Protein AF-A0A2S9YS76-F1 (afdb_monomer_lite)

Secondary structure (DSSP, 8-state):
-PPPPHHHHHHHHHHHHHHT-TTTTHHHHHHHTT---HHHHHHHHHHHHHHHTTT-HHHHHHHHT---HHHHHHHHHHHHSS-HHHHSSS--EEE--SSSSTHHHHHHHHHHHHHTT----EEE-TT--SSS-HHHH--TT----TT--EEE-TT---TTHHHHHHH-TTGGG-SEEE-TT-B--TTTSHHHHT---TT--EEE-TT-BT--HHHHHHHHHSGGGTT-SEEE--SS----TTSGGGS-HHHHHHHHHTT---

Radius of gyration: 20.48 Å; chains: 1; bounding box: 35×59×58 Å

Foldseek 3Di:
DPDQDLVNLLVQLVVCLVVVPLCSNLVSLLVLLQDPDVVSLVSLLVSVVSCQVPVRPSSVVSVLSHPDPVSLVVVVVVLVPDDLVVLAPDRQEDARDDAEDCQVVVLVSLLSSQVSNHLHAEYHDENHAADDDLCSFDPPVDRRNLNHAEYAHEQHYHDLRQLSVLRGPCQLRYQYYEHELYEDDLVSNVSNLAHQNPNHAYYEHENHEHCEPVSVVSNVPGNNCPNHNYYHYYDNHPHDVVRLVVDDPVVNVVCVVNPPDD

Organism: NCBI:txid215803

pLDDT: mean 70.86, std 13.6, range [44.06, 95.56]

InterPro domains:
  IPR032675 Leucine-rich repeat domain superfamily [G3DSA:3.80.10.10] (73-251)

Structure (mmCIF, N/CA/C/O backbone):
data_AF-A0A2S9YS76-F1
#
_entry.id   AF-A0A2S9YS76-F1
#
loop_
_atom_site.group_PDB
_atom_site.id
_atom_site.type_symbol
_atom_site.label_atom_id
_atom_site.label_alt_id
_atom_site.label_comp_id
_atom_site.label_asym_id
_atom_site.label_entity_id
_atom_site.label_seq_id
_atom_site.pdbx_PDB_ins_code
_atom_site.Cartn_x
_atom_site.Cartn_y
_atom_site.Cartn_z
_atom_site.occupancy
_atom_site.B_iso_or_equiv
_atom_site.auth_seq_id
_atom_site.auth_comp_id
_atom_site.auth_asym_id
_atom_site.auth_atom_id
_atom_site.pdbx_PDB_model_num
ATOM 1 N N . MET A 1 1 ? 13.000 -38.744 -13.941 1.00 48.84 1 MET A N 1
ATOM 2 C CA . MET A 1 1 ? 12.573 -37.413 -14.406 1.00 48.84 1 MET A CA 1
ATOM 3 C C . MET A 1 1 ? 13.789 -36.777 -15.030 1.00 48.84 1 MET A C 1
ATOM 5 O O . MET A 1 1 ? 14.794 -36.666 -14.339 1.00 48.84 1 MET A O 1
ATOM 9 N N . GLU A 1 2 ? 13.737 -36.490 -16.326 1.00 49.62 2 GLU A N 1
ATOM 10 C CA . GLU A 1 2 ? 14.778 -35.682 -16.965 1.00 49.62 2 GLU A CA 1
ATOM 11 C C . GLU A 1 2 ? 14.766 -34.273 -16.346 1.00 49.62 2 GLU A C 1
ATOM 13 O O . GLU A 1 2 ? 13.697 -33.808 -15.933 1.00 49.62 2 GLU A O 1
ATOM 18 N N . PRO A 1 3 ? 15.933 -33.628 -16.182 1.00 68.88 3 PRO A N 1
ATOM 19 C CA . PRO A 1 3 ? 15.994 -32.271 -15.661 1.00 68.88 3 PRO A CA 1
ATOM 20 C C . PRO A 1 3 ? 15.336 -31.312 -16.659 1.00 68.88 3 PRO A C 1
ATOM 22 O O . PRO A 1 3 ? 15.701 -31.304 -17.830 1.00 68.88 3 PRO A O 1
ATOM 25 N N . VAL A 1 4 ? 14.375 -30.515 -16.183 1.00 79.06 4 VAL A N 1
ATOM 26 C CA . VAL A 1 4 ? 13.746 -29.446 -16.974 1.00 79.06 4 VAL A CA 1
ATOM 27 C C . VAL A 1 4 ? 14.822 -28.435 -17.358 1.00 79.06 4 VAL A C 1
ATOM 29 O O . VAL A 1 4 ? 15.564 -27.966 -16.490 1.00 79.06 4 VAL A O 1
ATOM 32 N N . THR A 1 5 ? 14.942 -28.141 -18.650 1.00 84.88 5 THR A N 1
ATOM 33 C CA . THR A 1 5 ? 15.952 -27.215 -19.164 1.00 84.88 5 THR A CA 1
ATOM 34 C C . THR A 1 5 ? 15.414 -25.788 -19.251 1.00 84.88 5 THR A C 1
ATOM 36 O O . THR A 1 5 ? 14.204 -25.558 -19.272 1.00 84.88 5 THR A O 1
ATOM 39 N N . LEU A 1 6 ? 16.321 -24.809 -19.352 1.00 78.50 6 LEU A N 1
ATOM 40 C CA . LEU A 1 6 ? 15.944 -23.420 -19.623 1.00 78.50 6 LEU A CA 1
ATOM 41 C C . LEU A 1 6 ? 15.115 -23.308 -20.916 1.00 78.50 6 LEU A C 1
ATOM 43 O O . LEU A 1 6 ? 14.155 -22.547 -20.966 1.00 78.50 6 LEU A O 1
ATOM 47 N N . GLU A 1 7 ? 15.452 -24.079 -21.953 1.00 81.69 7 GLU A N 1
ATOM 48 C CA . GLU A 1 7 ? 14.717 -24.078 -23.223 1.00 81.69 7 GLU A CA 1
ATOM 49 C C . GLU A 1 7 ? 13.284 -24.608 -23.075 1.00 81.69 7 GLU A C 1
ATOM 51 O O . GLU A 1 7 ? 12.372 -24.066 -23.706 1.00 81.69 7 GLU A O 1
ATOM 56 N N . ASP A 1 8 ? 13.071 -25.601 -22.207 1.00 83.50 8 ASP A N 1
ATOM 57 C CA . ASP A 1 8 ? 11.737 -26.124 -21.896 1.00 83.50 8 ASP A CA 1
ATOM 58 C C . ASP A 1 8 ? 10.884 -25.063 -21.194 1.00 83.50 8 ASP A C 1
ATOM 60 O O . ASP A 1 8 ? 9.755 -24.798 -21.617 1.0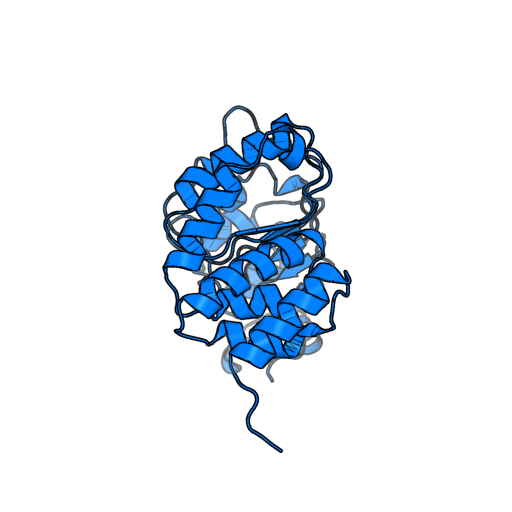0 83.50 8 ASP A O 1
ATOM 64 N N . ASP A 1 9 ? 11.447 -24.386 -20.188 1.00 81.19 9 ASP A N 1
ATOM 65 C CA . ASP A 1 9 ? 10.762 -23.311 -19.464 1.00 81.19 9 ASP A CA 1
ATOM 66 C C . ASP A 1 9 ? 10.418 -22.137 -20.396 1.00 81.19 9 ASP A C 1
ATOM 68 O O . ASP A 1 9 ? 9.286 -21.641 -20.406 1.00 81.19 9 ASP A O 1
ATOM 72 N N . LEU A 1 10 ? 11.357 -21.729 -21.256 1.00 80.50 10 LEU A N 1
ATOM 73 C CA . LEU A 1 10 ? 11.122 -20.700 -22.272 1.00 80.50 10 LEU A CA 1
ATOM 74 C C . LEU A 1 10 ? 10.012 -21.110 -23.258 1.00 80.50 10 LEU A C 1
ATOM 76 O O . LEU A 1 10 ? 9.200 -20.273 -23.668 1.00 80.50 10 LEU A O 1
ATOM 80 N N . ALA A 1 11 ? 9.956 -22.382 -23.659 1.00 84.06 11 ALA A N 1
ATOM 81 C CA . ALA A 1 11 ? 8.939 -22.890 -24.575 1.00 84.06 11 ALA A CA 1
ATOM 82 C C . ALA A 1 11 ? 7.546 -22.955 -23.929 1.00 84.06 11 ALA A C 1
ATOM 84 O O . ALA A 1 11 ? 6.553 -22.610 -24.584 1.00 84.06 11 ALA A O 1
ATOM 85 N N . GLU A 1 12 ? 7.455 -23.352 -22.658 1.00 82.94 12 GLU A N 1
ATOM 86 C CA . GLU A 1 12 ? 6.194 -23.384 -21.913 1.00 82.94 12 GLU A CA 1
ATOM 87 C C . GLU A 1 12 ? 5.600 -21.988 -21.741 1.00 82.94 12 GLU A C 1
ATOM 89 O O . GLU A 1 12 ? 4.418 -21.787 -22.043 1.00 82.94 12 GLU A O 1
ATOM 94 N N . VAL A 1 13 ? 6.419 -21.002 -21.364 1.00 75.56 13 VAL A N 1
ATOM 95 C CA . VAL A 1 13 ? 5.973 -19.609 -21.233 1.00 75.56 13 VAL A CA 1
ATOM 96 C C . VAL A 1 13 ? 5.492 -19.054 -22.571 1.00 75.56 13 VAL A C 1
ATOM 98 O O . VAL A 1 13 ? 4.373 -18.545 -22.659 1.00 75.56 13 VAL A O 1
ATOM 101 N N . ARG A 1 14 ? 6.258 -19.241 -23.656 1.00 80.38 14 ARG A N 1
ATOM 102 C CA . ARG A 1 14 ? 5.835 -18.825 -25.010 1.00 80.38 14 ARG A CA 1
ATOM 103 C C . ARG A 1 14 ? 4.496 -19.442 -25.411 1.00 80.38 14 ARG A C 1
ATOM 105 O O . ARG A 1 14 ? 3.658 -18.783 -26.030 1.00 80.38 14 ARG A O 1
ATOM 112 N N . LYS A 1 15 ? 4.286 -20.717 -25.082 1.00 82.50 15 LYS A N 1
ATOM 113 C CA . LYS A 1 15 ? 3.046 -21.436 -25.383 1.00 82.50 15 LYS A CA 1
ATOM 114 C C . LYS A 1 15 ? 1.873 -20.917 -24.552 1.00 82.50 15 LYS A C 1
ATOM 116 O O . LYS A 1 15 ? 0.785 -20.792 -25.112 1.00 82.50 15 LYS A O 1
ATOM 121 N N . ALA A 1 16 ? 2.075 -20.619 -23.269 1.00 75.75 16 ALA A N 1
ATOM 122 C CA . ALA A 1 16 ? 1.045 -20.057 -22.398 1.00 75.75 16 ALA A CA 1
ATOM 123 C C . ALA A 1 16 ? 0.620 -18.655 -22.851 1.00 75.75 16 ALA A C 1
ATOM 125 O O . ALA A 1 16 ? -0.577 -18.426 -23.019 1.00 75.75 16 ALA A O 1
ATOM 126 N N . ILE A 1 17 ? 1.585 -17.786 -23.176 1.00 69.50 17 ILE A N 1
ATOM 127 C CA . ILE A 1 17 ? 1.329 -16.447 -23.730 1.00 69.50 17 ILE A CA 1
ATOM 128 C C . ILE A 1 17 ? 0.538 -16.556 -25.040 1.00 69.50 17 ILE A C 1
ATOM 130 O O . ILE A 1 17 ? -0.500 -15.923 -25.196 1.00 69.50 17 ILE A O 1
ATOM 134 N N . LYS A 1 18 ? 0.969 -17.419 -25.973 1.00 77.56 18 LYS A N 1
ATOM 135 C CA . LYS A 1 18 ? 0.307 -17.577 -27.281 1.00 77.56 18 LYS A CA 1
ATOM 136 C C . LYS A 1 18 ? -1.104 -18.161 -27.190 1.00 77.56 18 LYS A C 1
ATOM 138 O O . LYS A 1 18 ? -1.944 -17.863 -28.035 1.00 77.56 18 LYS A O 1
ATOM 143 N N . LYS A 1 19 ? -1.336 -19.072 -26.243 1.00 75.88 19 LYS A N 1
ATOM 144 C CA . LYS A 1 19 ? -2.635 -19.737 -26.067 1.00 75.88 19 LYS A CA 1
ATOM 145 C C . LYS A 1 19 ? -3.575 -18.991 -25.147 1.00 75.88 19 LYS A C 1
ATOM 147 O O . LYS A 1 19 ? -4.736 -19.372 -25.098 1.00 75.88 19 LYS A O 1
ATOM 152 N N . ASP A 1 20 ? -3.089 -17.956 -24.474 1.00 64.12 20 ASP A N 1
ATOM 153 C CA . ASP A 1 20 ? -3.881 -17.117 -23.593 1.00 64.12 20 ASP A CA 1
ATOM 154 C C . ASP A 1 20 ? -4.303 -17.791 -22.273 1.00 64.12 20 ASP A C 1
ATOM 156 O O . ASP A 1 20 ? -5.335 -17.474 -21.685 1.00 64.12 20 ASP A O 1
ATOM 160 N N . HIS A 1 21 ? -3.506 -18.753 -21.797 1.00 67.06 21 HIS A N 1
ATOM 161 C CA . HIS A 1 21 ? -3.811 -19.547 -20.602 1.00 67.06 21 HIS A CA 1
ATOM 162 C C . HIS A 1 21 ? -3.109 -18.982 -19.359 1.00 67.06 21 HIS A C 1
ATOM 164 O O . HIS A 1 21 ? -1.897 -19.118 -19.217 1.00 67.06 21 HIS A O 1
ATOM 170 N N . GLU A 1 22 ? -3.892 -18.436 -18.427 1.00 57.75 22 GLU A N 1
ATOM 171 C CA . GLU A 1 22 ? -3.452 -17.654 -17.255 1.00 57.75 22 GLU A CA 1
ATOM 172 C C . GLU A 1 22 ? -2.525 -18.402 -16.267 1.00 57.75 22 GLU A C 1
ATOM 174 O O . GLU A 1 22 ? -1.732 -17.774 -15.571 1.00 57.75 22 GLU A O 1
ATOM 179 N N . TYR A 1 23 ? -2.543 -19.743 -16.256 1.00 62.19 23 TYR A N 1
ATOM 180 C CA . TYR A 1 23 ? -1.796 -20.555 -15.275 1.00 62.19 23 TYR A CA 1
ATOM 181 C C . TYR A 1 23 ? -0.968 -21.697 -15.870 1.00 62.19 23 TYR A C 1
ATOM 183 O O . TYR A 1 23 ? -0.304 -22.425 -15.136 1.00 62.19 23 TYR A O 1
ATOM 191 N N . ALA A 1 24 ? -0.976 -21.876 -17.193 1.00 72.25 24 ALA A N 1
ATOM 192 C CA . ALA A 1 24 ? -0.348 -23.044 -17.816 1.00 72.25 24 ALA A CA 1
ATOM 193 C C . ALA A 1 24 ? 1.191 -23.053 -17.732 1.00 72.25 24 ALA A C 1
ATOM 195 O O . ALA A 1 24 ? 1.786 -24.086 -18.016 1.00 72.25 24 ALA A O 1
ATOM 196 N N . ALA A 1 25 ? 1.818 -21.932 -17.361 1.00 76.00 25 ALA A N 1
ATOM 197 C CA . ALA A 1 25 ? 3.272 -21.798 -17.247 1.00 76.00 25 ALA A CA 1
ATOM 198 C C . ALA A 1 25 ? 3.737 -21.264 -15.880 1.00 76.00 25 ALA A C 1
ATOM 200 O O . ALA A 1 25 ? 4.860 -20.782 -15.774 1.00 76.00 25 ALA A O 1
ATOM 201 N N . ALA A 1 26 ? 2.902 -21.331 -14.834 1.00 74.00 26 ALA A N 1
ATOM 202 C CA . ALA A 1 26 ? 3.231 -20.775 -13.515 1.00 74.00 26 ALA A CA 1
ATOM 203 C C . ALA A 1 26 ? 4.582 -21.286 -12.976 1.00 74.00 26 ALA A C 1
ATOM 205 O O . ALA A 1 26 ? 5.440 -20.487 -12.604 1.00 74.00 26 ALA A O 1
ATOM 206 N N . ASP A 1 27 ? 4.807 -22.601 -13.029 1.00 80.25 27 ASP A N 1
ATOM 207 C CA . ASP A 1 27 ? 6.040 -23.218 -12.534 1.00 80.25 27 ASP A CA 1
ATOM 208 C C . ASP A 1 27 ? 7.272 -22.830 -13.369 1.00 80.25 27 ASP A C 1
ATOM 210 O O . ASP A 1 27 ? 8.348 -22.595 -12.815 1.00 80.25 27 ASP A O 1
ATOM 214 N N . ALA A 1 28 ? 7.119 -22.732 -14.695 1.00 81.38 28 ALA A N 1
ATOM 215 C CA . ALA A 1 28 ? 8.182 -22.298 -15.602 1.00 81.38 28 ALA A CA 1
ATOM 216 C C . ALA A 1 28 ? 8.561 -20.832 -15.348 1.00 81.38 28 ALA A C 1
ATOM 218 O O . ALA A 1 28 ? 9.737 -20.491 -15.267 1.00 81.38 28 ALA A O 1
ATOM 219 N N . ILE A 1 29 ? 7.568 -19.969 -15.132 1.00 75.62 29 ILE A N 1
ATOM 220 C CA . ILE A 1 29 ? 7.768 -18.557 -14.805 1.00 75.62 29 ILE A CA 1
ATOM 221 C C . ILE A 1 29 ? 8.500 -18.402 -13.467 1.00 75.62 29 ILE A C 1
ATOM 223 O O . ILE A 1 29 ? 9.461 -17.640 -13.383 1.00 75.62 29 ILE A O 1
ATOM 227 N N . THR A 1 30 ? 8.105 -19.153 -12.433 1.00 78.00 30 THR A N 1
ATOM 228 C CA . THR A 1 30 ? 8.802 -19.135 -11.137 1.00 78.00 30 THR A CA 1
ATOM 229 C C . THR A 1 30 ? 10.260 -19.574 -11.266 1.00 78.00 30 THR A C 1
ATOM 231 O O . THR A 1 30 ? 11.139 -18.931 -10.692 1.00 78.00 30 THR A O 1
ATOM 234 N N . ARG A 1 31 ? 10.546 -20.627 -12.047 1.00 82.81 31 ARG A N 1
ATOM 235 C CA . ARG A 1 31 ? 11.928 -21.071 -12.296 1.00 82.81 31 ARG A CA 1
ATOM 236 C C . ARG A 1 31 ? 12.739 -20.018 -13.042 1.00 82.81 31 ARG A C 1
ATOM 238 O O . ARG A 1 31 ? 13.827 -19.667 -12.581 1.00 82.81 31 ARG A O 1
ATOM 245 N N . LEU A 1 32 ? 12.188 -19.457 -14.121 1.00 79.19 32 LEU A N 1
ATOM 246 C CA . LEU A 1 32 ? 12.824 -18.377 -14.878 1.00 79.19 32 LEU A CA 1
ATOM 247 C C . LEU A 1 32 ? 13.133 -17.176 -13.985 1.00 79.19 32 LEU A C 1
ATOM 249 O O . LEU A 1 32 ? 14.214 -16.614 -14.111 1.00 79.19 32 LEU A O 1
ATOM 253 N N . GLY A 1 33 ? 12.251 -16.849 -13.034 1.00 72.38 33 GLY A N 1
ATOM 254 C CA . GLY A 1 33 ? 12.424 -15.756 -12.071 1.00 72.38 33 GLY A CA 1
ATOM 255 C C . GLY A 1 33 ? 13.688 -15.855 -11.224 1.00 72.38 33 GLY A C 1
ATOM 256 O O . GLY A 1 33 ? 14.160 -14.856 -10.711 1.00 72.38 33 GLY A O 1
ATOM 257 N N . THR A 1 34 ? 14.280 -17.041 -11.100 1.00 79.31 34 THR A N 1
ATOM 258 C CA . THR A 1 34 ? 15.543 -17.248 -10.370 1.00 79.31 34 THR A CA 1
ATOM 259 C C . THR A 1 34 ? 16.753 -17.429 -11.289 1.00 79.31 34 THR A C 1
ATOM 261 O O . THR A 1 34 ? 17.882 -17.579 -10.812 1.00 79.31 34 THR A O 1
ATOM 264 N N . SER A 1 35 ? 16.532 -17.415 -12.606 1.00 76.81 35 SER A N 1
ATOM 265 C CA . SER A 1 35 ? 17.581 -17.535 -13.614 1.00 76.81 35 SER A CA 1
ATOM 266 C C . SER A 1 35 ? 18.499 -16.314 -13.600 1.00 76.81 35 SER A C 1
ATOM 268 O O . SER A 1 35 ? 18.072 -15.204 -13.299 1.00 76.81 35 SER A O 1
ATOM 270 N N . ARG A 1 36 ? 19.771 -16.545 -13.937 1.00 76.88 36 ARG A N 1
ATOM 271 C CA . ARG A 1 36 ? 20.786 -15.505 -14.182 1.00 76.88 36 ARG A CA 1
ATOM 272 C C . ARG A 1 36 ? 21.132 -15.373 -15.667 1.00 76.88 36 ARG A C 1
ATOM 274 O O . ARG A 1 36 ? 22.123 -14.735 -16.004 1.00 76.88 36 ARG A O 1
ATOM 281 N N . ASP A 1 37 ? 20.379 -16.049 -16.527 1.00 78.69 37 ASP A N 1
ATOM 282 C CA . ASP A 1 37 ? 20.596 -16.072 -17.969 1.00 78.69 37 ASP A CA 1
ATOM 283 C C . ASP A 1 37 ? 19.844 -14.919 -18.650 1.00 78.69 37 ASP A C 1
ATOM 285 O O . ASP A 1 37 ? 18.635 -14.760 -18.468 1.00 78.69 37 ASP A O 1
ATOM 289 N N . ASP A 1 38 ? 20.535 -14.137 -19.476 1.00 71.19 38 ASP A N 1
ATOM 290 C CA . ASP A 1 38 ? 19.948 -12.997 -20.190 1.00 71.19 38 ASP A CA 1
ATOM 291 C C . ASP A 1 38 ? 18.855 -13.417 -21.196 1.00 71.19 38 ASP A C 1
ATOM 293 O O . ASP A 1 38 ? 17.950 -12.638 -21.500 1.00 71.19 38 ASP A O 1
ATOM 297 N N . ALA A 1 39 ? 18.865 -14.663 -21.683 1.00 71.88 39 ALA A N 1
ATOM 298 C CA . ALA A 1 39 ? 17.767 -15.191 -22.495 1.00 71.88 39 ALA A CA 1
ATOM 299 C C . ALA A 1 39 ? 16.490 -15.419 -21.662 1.00 71.88 39 ALA A C 1
ATOM 301 O O . ALA A 1 39 ? 15.373 -15.296 -22.175 1.00 71.88 39 ALA A O 1
ATOM 302 N N . ALA A 1 40 ? 16.638 -15.719 -20.366 1.00 70.56 40 ALA A N 1
ATOM 303 C CA . ALA A 1 40 ? 15.521 -15.813 -19.429 1.00 70.56 40 ALA A CA 1
ATOM 304 C C . ALA A 1 40 ? 14.944 -14.429 -19.113 1.00 70.56 40 ALA A C 1
ATOM 306 O O . ALA A 1 40 ? 13.728 -14.291 -19.004 1.00 70.56 40 ALA A O 1
ATOM 307 N N . LEU A 1 41 ? 15.802 -13.408 -19.032 1.00 68.88 41 LEU A N 1
ATOM 308 C CA . LEU A 1 41 ? 15.420 -12.019 -18.785 1.00 68.88 41 LEU A CA 1
ATOM 309 C C . LEU A 1 41 ? 14.404 -11.498 -19.813 1.00 68.88 41 LEU A C 1
ATOM 311 O O . LEU A 1 41 ? 13.358 -10.972 -19.437 1.00 68.88 41 LEU A O 1
ATOM 315 N N . GLU A 1 42 ? 14.670 -11.664 -21.109 1.00 71.00 42 GLU A N 1
ATOM 316 C CA . GLU A 1 42 ? 13.747 -11.202 -22.157 1.00 71.00 42 GLU A CA 1
ATOM 317 C C . GLU A 1 42 ? 12.385 -11.911 -22.072 1.00 71.00 42 GLU A C 1
ATOM 319 O O . GLU A 1 42 ? 11.332 -11.298 -22.250 1.00 71.00 42 GLU A O 1
ATOM 324 N N . MET A 1 43 ? 12.384 -13.204 -21.740 1.00 72.31 43 MET A N 1
ATOM 325 C CA . MET A 1 43 ? 11.148 -13.966 -21.575 1.00 72.31 43 MET A CA 1
ATOM 326 C C . MET A 1 43 ? 10.384 -13.594 -20.307 1.00 72.31 43 MET A C 1
ATOM 328 O O . MET A 1 43 ? 9.159 -13.529 -20.343 1.00 72.31 43 MET A O 1
ATOM 332 N N . LEU A 1 44 ? 11.086 -13.324 -19.205 1.00 68.12 44 LEU A N 1
ATOM 333 C CA . LEU A 1 44 ? 10.487 -12.828 -17.969 1.00 68.12 44 LEU A CA 1
ATOM 334 C C . LEU A 1 44 ? 9.801 -11.482 -18.180 1.00 68.12 44 LEU A C 1
ATOM 336 O O . LEU A 1 44 ? 8.703 -11.284 -17.674 1.00 68.12 44 LEU A O 1
ATOM 340 N N . LEU A 1 45 ? 10.406 -10.587 -18.962 1.00 69.12 45 LEU A N 1
ATOM 341 C CA . LEU A 1 45 ? 9.807 -9.298 -19.312 1.00 69.12 45 LEU A CA 1
ATOM 342 C C . LEU A 1 45 ? 8.555 -9.463 -20.185 1.00 69.12 45 LEU A C 1
ATOM 344 O O . LEU A 1 45 ? 7.527 -8.854 -19.906 1.00 69.12 45 LEU A O 1
ATOM 348 N N . ASN A 1 46 ? 8.575 -10.357 -21.174 1.00 70.06 46 ASN A N 1
ATOM 349 C CA . ASN A 1 46 ? 7.374 -10.662 -21.962 1.00 70.06 46 ASN A CA 1
ATOM 350 C C . ASN A 1 46 ? 6.275 -11.329 -21.112 1.00 70.06 46 ASN A C 1
ATOM 352 O O . ASN A 1 46 ? 5.087 -11.040 -21.263 1.00 70.06 46 ASN A O 1
ATOM 356 N N . ALA A 1 47 ? 6.664 -12.214 -20.188 1.00 66.25 47 ALA A N 1
ATOM 357 C CA . ALA A 1 47 ? 5.752 -12.821 -19.226 1.00 66.25 47 ALA A CA 1
ATOM 358 C C . ALA A 1 47 ? 5.183 -11.780 -18.254 1.00 66.25 47 ALA A C 1
ATOM 360 O O . ALA A 1 47 ? 4.020 -11.892 -17.882 1.00 66.25 47 ALA A O 1
ATOM 361 N N . PHE A 1 48 ? 5.959 -10.756 -17.885 1.00 64.50 48 PHE A N 1
ATOM 362 C CA . PHE A 1 48 ? 5.497 -9.624 -17.087 1.00 64.50 48 PHE A CA 1
ATOM 363 C C . PHE A 1 48 ? 4.435 -8.811 -17.814 1.00 64.50 48 PHE A C 1
ATOM 365 O O . PHE A 1 48 ? 3.376 -8.569 -17.246 1.00 64.50 48 PHE A O 1
ATOM 372 N N . GLU A 1 49 ? 4.688 -8.396 -19.055 1.00 61.66 49 GLU A N 1
ATOM 373 C CA . GLU A 1 49 ? 3.720 -7.614 -19.829 1.00 61.66 49 GLU A CA 1
ATOM 374 C C . GLU A 1 49 ? 2.395 -8.365 -19.975 1.00 61.66 49 GLU A C 1
ATOM 376 O O . GLU A 1 49 ? 1.320 -7.797 -19.768 1.00 61.66 49 GLU A O 1
ATOM 381 N N . TRP A 1 50 ? 2.479 -9.669 -20.238 1.00 63.62 50 TRP A N 1
ATOM 382 C CA . TRP A 1 50 ? 1.324 -10.554 -20.277 1.00 63.62 50 TRP A CA 1
ATOM 383 C C . TRP A 1 50 ? 0.639 -10.704 -18.904 1.00 63.62 50 TRP A C 1
ATOM 385 O O . TRP A 1 50 ? -0.584 -10.595 -18.811 1.00 63.62 50 TRP A O 1
ATOM 395 N N . ALA A 1 51 ? 1.404 -10.894 -17.826 1.00 60.94 51 ALA A N 1
ATOM 396 C CA . ALA A 1 51 ? 0.888 -11.039 -16.465 1.00 60.94 51 ALA A CA 1
ATOM 397 C C . ALA A 1 51 ? 0.246 -9.759 -15.928 1.00 60.94 51 ALA A C 1
ATOM 399 O O . ALA A 1 51 ? -0.744 -9.833 -15.202 1.00 60.94 51 ALA A O 1
ATOM 400 N N . ARG A 1 52 ? 0.773 -8.592 -16.311 1.00 57.38 52 ARG A N 1
ATOM 401 C CA . ARG A 1 52 ? 0.226 -7.269 -15.991 1.00 57.38 52 ARG A CA 1
ATOM 402 C C . ARG A 1 52 ? -1.180 -7.104 -16.557 1.00 57.38 52 ARG A C 1
ATOM 404 O O . ARG A 1 52 ? -2.045 -6.568 -15.880 1.00 57.38 52 ARG A O 1
ATOM 411 N N . MET A 1 53 ? -1.423 -7.608 -17.765 1.00 54.81 53 MET A N 1
ATOM 412 C CA . MET A 1 53 ? -2.741 -7.555 -18.402 1.00 54.81 53 MET A CA 1
ATOM 413 C C . MET A 1 53 ? -3.766 -8.516 -17.775 1.00 54.81 53 MET A C 1
ATOM 415 O O . MET A 1 53 ? -4.941 -8.449 -18.132 1.00 54.81 53 MET A O 1
ATOM 419 N N . ARG A 1 54 ? -3.342 -9.444 -16.899 1.00 56.06 54 ARG A N 1
ATOM 420 C CA . ARG A 1 54 ? -4.156 -10.595 -16.453 1.00 56.06 54 ARG A CA 1
ATOM 421 C C . ARG A 1 54 ? -4.045 -10.948 -14.972 1.00 56.06 54 ARG A C 1
ATOM 423 O O . ARG A 1 54 ? -4.489 -12.017 -14.583 1.00 56.06 54 ARG A O 1
ATOM 430 N N . SER A 1 55 ? -3.413 -10.104 -14.162 1.00 54.72 55 SER A N 1
ATOM 431 C CA . SER A 1 55 ? -3.207 -10.336 -12.725 1.00 54.72 55 SER A CA 1
ATOM 432 C C . SER A 1 55 ? -2.604 -11.718 -12.376 1.00 54.72 55 SER A C 1
ATOM 434 O O . SER A 1 55 ? -2.962 -12.328 -11.373 1.00 54.72 55 SER A O 1
ATOM 436 N N . CYS A 1 56 ? -1.644 -12.215 -13.171 1.00 61.50 56 CYS A N 1
ATOM 437 C CA . CYS A 1 56 ? -0.982 -13.508 -12.922 1.00 61.50 56 CYS A CA 1
ATOM 438 C C . CYS A 1 56 ? 0.070 -13.407 -11.791 1.00 61.50 56 CYS A C 1
ATOM 440 O O . CYS A 1 56 ? 1.199 -12.954 -12.002 1.00 61.50 56 CYS A O 1
ATOM 442 N N . GLU A 1 57 ? -0.284 -13.856 -10.584 1.00 63.19 57 GLU A N 1
ATOM 443 C CA . GLU A 1 57 ? 0.556 -13.768 -9.371 1.00 63.19 57 GLU A CA 1
ATOM 444 C C . GLU A 1 57 ? 1.919 -14.499 -9.427 1.00 63.19 57 GLU A C 1
ATOM 446 O O . GLU A 1 57 ? 2.921 -13.932 -8.970 1.00 63.19 57 GLU A O 1
ATOM 451 N N . PRO A 1 58 ? 2.041 -15.708 -10.017 1.00 64.06 58 PRO A N 1
ATOM 452 C CA . PRO A 1 58 ? 3.336 -16.384 -10.151 1.00 64.06 58 PRO A CA 1
ATOM 453 C C . PRO A 1 58 ? 4.370 -15.578 -10.946 1.00 64.06 58 PRO A C 1
ATOM 455 O O . PRO A 1 58 ? 5.558 -15.608 -10.625 1.00 64.06 58 PRO A O 1
ATOM 458 N N . ALA A 1 59 ? 3.925 -14.821 -11.952 1.00 65.88 59 ALA A N 1
ATOM 459 C CA . ALA A 1 59 ? 4.791 -13.961 -12.752 1.00 65.88 59 ALA A CA 1
ATOM 460 C C . ALA A 1 59 ? 5.247 -12.717 -12.005 1.00 65.88 59 ALA A C 1
ATOM 462 O O . ALA A 1 59 ? 6.435 -12.401 -12.030 1.00 65.88 59 ALA A O 1
ATOM 463 N N . LYS A 1 60 ? 4.340 -12.065 -11.271 1.00 63.50 60 LYS A N 1
ATOM 464 C CA . LYS A 1 60 ? 4.701 -10.952 -10.384 1.00 63.50 60 LYS A CA 1
ATOM 465 C C . LYS A 1 60 ? 5.765 -11.388 -9.372 1.00 63.50 60 LYS A C 1
ATOM 467 O O . LYS A 1 60 ? 6.796 -10.735 -9.236 1.00 63.50 60 LYS A O 1
ATOM 472 N N . THR A 1 61 ? 5.559 -12.544 -8.740 1.00 65.69 61 THR A N 1
ATOM 473 C CA . THR A 1 61 ? 6.486 -13.106 -7.744 1.00 65.69 61 THR A CA 1
ATOM 474 C C . THR A 1 61 ? 7.858 -13.427 -8.347 1.00 65.69 61 THR A C 1
ATOM 476 O O . THR A 1 61 ? 8.888 -13.122 -7.747 1.00 65.69 61 THR A O 1
ATOM 479 N N . ALA A 1 62 ? 7.886 -14.006 -9.550 1.00 67.88 62 ALA A N 1
ATOM 480 C CA . ALA A 1 62 ? 9.119 -14.349 -10.255 1.00 67.88 62 ALA A CA 1
ATOM 481 C C . ALA A 1 62 ? 9.982 -13.121 -10.594 1.00 67.88 62 ALA A C 1
ATOM 483 O O . ALA A 1 62 ? 11.206 -13.203 -10.561 1.00 67.88 62 ALA A O 1
ATOM 484 N N . LEU A 1 63 ? 9.359 -11.980 -10.890 1.00 64.81 63 LEU A N 1
ATOM 485 C CA . LEU A 1 63 ? 10.071 -10.744 -11.225 1.00 64.81 63 LEU A CA 1
ATOM 486 C C . LEU A 1 63 ? 10.699 -10.087 -10.005 1.00 64.81 63 LEU A C 1
ATOM 488 O O . LEU A 1 63 ? 11.838 -9.642 -10.084 1.00 64.81 63 LEU A O 1
ATOM 492 N N . VAL A 1 64 ? 9.990 -10.083 -8.872 1.00 60.12 64 VAL A N 1
ATOM 493 C CA . VAL A 1 64 ? 10.532 -9.611 -7.586 1.00 60.12 64 VAL A CA 1
ATOM 494 C C . VAL A 1 64 ? 11.766 -10.420 -7.185 1.00 60.12 64 VAL A C 1
ATOM 496 O O . VAL A 1 64 ? 12.713 -9.880 -6.621 1.00 60.12 64 VAL A O 1
ATOM 499 N N . ALA A 1 65 ? 11.761 -11.719 -7.481 1.00 64.25 65 ALA A N 1
ATOM 500 C CA . ALA A 1 65 ? 12.875 -12.610 -7.188 1.00 64.25 65 ALA A CA 1
ATOM 501 C C . ALA A 1 65 ? 14.020 -12.533 -8.218 1.00 64.25 65 ALA A C 1
ATOM 503 O O . ALA A 1 65 ? 15.054 -13.175 -8.005 1.00 64.25 65 ALA A O 1
ATOM 504 N N . SER A 1 66 ? 13.856 -11.774 -9.311 1.00 66.06 66 SER A N 1
ATOM 505 C CA . SER A 1 66 ? 14.821 -11.758 -10.405 1.00 66.06 66 SER A CA 1
ATOM 506 C C . SER A 1 66 ? 16.159 -11.152 -9.989 1.00 66.06 66 SER A C 1
ATOM 508 O O . SER A 1 66 ? 16.200 -10.039 -9.465 1.00 66.06 66 SER A O 1
ATOM 510 N N . PRO A 1 67 ? 17.286 -11.837 -10.255 1.00 65.69 67 PRO A N 1
ATOM 511 C CA . PRO A 1 67 ? 18.611 -11.305 -9.961 1.00 65.69 67 PRO A CA 1
ATOM 512 C C . PRO A 1 67 ? 19.106 -10.305 -11.022 1.00 65.69 67 PRO A C 1
ATOM 514 O O . PRO A 1 67 ? 20.222 -9.801 -10.892 1.00 65.69 67 PRO A O 1
ATOM 517 N N . HIS A 1 68 ? 18.330 -10.046 -12.082 1.00 61.16 68 HIS A N 1
ATOM 518 C CA . HIS A 1 68 ? 18.726 -9.193 -13.202 1.00 61.16 68 HIS A CA 1
ATOM 519 C C . HIS A 1 68 ? 18.353 -7.717 -12.949 1.00 61.16 68 HIS A C 1
ATOM 521 O O . HIS A 1 68 ? 17.169 -7.377 -12.988 1.00 61.16 68 HIS A O 1
ATOM 527 N N . PRO A 1 69 ? 19.330 -6.805 -12.775 1.00 58.22 69 PRO A N 1
ATOM 528 C CA . PRO A 1 69 ? 19.058 -5.383 -12.527 1.00 58.22 69 PRO A CA 1
ATOM 529 C C . PRO A 1 69 ? 18.355 -4.679 -13.703 1.00 58.22 69 PRO A C 1
ATOM 531 O O . PRO A 1 69 ? 17.686 -3.663 -13.514 1.00 58.22 69 PRO A O 1
ATOM 534 N N . ASP A 1 70 ? 18.464 -5.236 -14.911 1.00 56.16 70 ASP A N 1
ATOM 535 C CA . ASP A 1 70 ? 17.846 -4.704 -16.128 1.00 56.16 70 ASP A CA 1
ATOM 536 C C . ASP A 1 70 ? 16.334 -4.984 -16.220 1.00 56.16 70 ASP A C 1
ATOM 538 O O . ASP A 1 70 ? 15.651 -4.342 -17.021 1.00 56.16 70 ASP A O 1
ATOM 542 N N . VAL A 1 71 ? 15.788 -5.894 -15.395 1.00 55.38 71 VAL A N 1
ATOM 543 C CA . VAL A 1 71 ? 14.331 -6.119 -15.291 1.00 55.38 71 VAL A CA 1
ATOM 544 C C . VAL A 1 71 ? 13.648 -4.838 -14.834 1.00 55.38 71 VAL A C 1
ATOM 546 O O . VAL A 1 71 ? 12.728 -4.358 -15.494 1.00 55.38 71 VAL A O 1
ATOM 549 N N . SER A 1 72 ? 14.147 -4.244 -13.748 1.00 50.72 72 SER A N 1
ATOM 550 C CA . SER A 1 72 ? 13.602 -3.016 -13.167 1.00 50.72 72 SER A CA 1
ATOM 551 C C . SER A 1 72 ? 13.675 -1.848 -14.162 1.00 50.72 72 SER A C 1
ATOM 553 O O . SER A 1 72 ? 12.699 -1.123 -14.338 1.00 50.72 72 SER A O 1
ATOM 555 N N . VAL A 1 73 ? 14.791 -1.719 -14.896 1.00 49.69 73 VAL A N 1
ATOM 556 C CA . VAL A 1 73 ? 15.010 -0.647 -15.888 1.00 49.69 73 VAL A CA 1
ATOM 557 C C . VAL A 1 73 ? 14.126 -0.806 -17.133 1.00 49.69 73 VAL A C 1
ATOM 559 O O . VAL A 1 73 ? 13.622 0.186 -17.659 1.00 49.69 73 VAL A O 1
ATOM 562 N N . ARG A 1 74 ? 13.908 -2.031 -17.632 1.00 53.22 74 ARG A N 1
ATOM 563 C CA . ARG A 1 74 ? 13.066 -2.255 -18.826 1.00 53.22 74 ARG A CA 1
ATOM 564 C C . ARG A 1 74 ? 11.573 -2.184 -18.513 1.00 53.22 74 ARG A C 1
ATOM 566 O O . ARG A 1 74 ? 10.829 -1.689 -19.356 1.00 53.22 74 ARG A O 1
ATOM 573 N N . ILE A 1 75 ? 11.134 -2.575 -17.313 1.00 51.53 75 ILE A N 1
ATOM 574 C CA . ILE A 1 75 ? 9.768 -2.292 -16.832 1.00 51.53 75 ILE A CA 1
ATOM 575 C C . ILE A 1 75 ? 9.541 -0.772 -16.759 1.00 51.53 75 ILE A C 1
ATOM 577 O O . ILE A 1 75 ? 8.524 -0.274 -17.239 1.00 51.53 75 ILE A O 1
ATOM 581 N N . GLU A 1 76 ? 10.517 -0.029 -16.228 1.00 48.72 76 GLU A N 1
ATOM 582 C CA . GLU A 1 76 ? 10.499 1.437 -16.134 1.00 48.72 76 GLU A CA 1
ATOM 583 C C . GLU A 1 76 ? 10.434 2.117 -17.519 1.00 48.72 76 GLU A C 1
ATOM 585 O O . GLU A 1 76 ? 9.623 3.023 -17.720 1.00 48.72 76 GLU A O 1
ATOM 590 N N . ALA A 1 77 ? 11.216 1.646 -18.499 1.00 48.25 77 ALA A N 1
ATOM 591 C CA . ALA A 1 77 ? 11.202 2.163 -19.872 1.00 48.25 77 ALA A CA 1
ATOM 592 C C . ALA A 1 77 ? 9.892 1.844 -20.614 1.00 48.25 77 ALA A C 1
ATOM 594 O O . ALA A 1 77 ? 9.289 2.730 -21.221 1.00 48.25 77 ALA A O 1
ATOM 595 N N . SER A 1 78 ? 9.402 0.607 -20.497 1.00 50.41 78 SER A N 1
ATOM 596 C CA . SER A 1 78 ? 8.186 0.162 -21.190 1.00 50.41 78 SER A CA 1
ATOM 597 C C . SER A 1 78 ? 6.945 0.913 -20.701 1.00 50.41 78 SER A C 1
ATOM 599 O O . SER A 1 78 ? 6.044 1.178 -21.484 1.00 50.41 78 SER A O 1
ATOM 601 N N . LEU A 1 79 ? 6.900 1.332 -19.429 1.00 50.84 79 LEU A N 1
ATOM 602 C CA . LEU A 1 79 ? 5.802 2.137 -18.878 1.00 50.84 79 LEU A CA 1
ATOM 603 C C . LEU A 1 79 ? 5.806 3.598 -19.360 1.00 50.84 79 LEU A C 1
ATOM 605 O O . LEU A 1 79 ? 4.738 4.195 -19.510 1.00 50.84 79 LEU A O 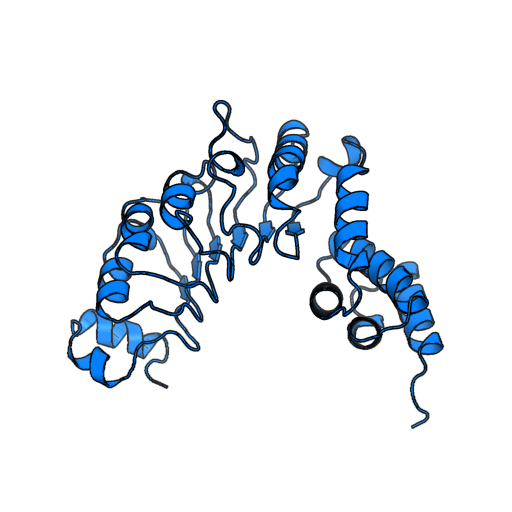1
ATOM 609 N N . LEU A 1 80 ? 6.983 4.183 -19.600 1.00 52.16 80 LEU A N 1
ATOM 610 C CA . LEU A 1 80 ? 7.115 5.552 -20.113 1.00 52.16 80 LEU A CA 1
ATOM 611 C C . LEU A 1 80 ? 6.760 5.646 -21.605 1.00 52.16 80 LEU A C 1
ATOM 613 O O . LEU A 1 80 ? 6.205 6.665 -22.028 1.00 52.16 80 LEU A O 1
ATOM 617 N N . GLU A 1 81 ? 7.033 4.581 -22.362 1.00 51.38 81 GLU A N 1
ATOM 618 C CA . GLU A 1 81 ? 6.794 4.474 -23.807 1.00 51.38 81 GLU A CA 1
ATOM 619 C C . GLU A 1 81 ? 5.351 4.094 -24.184 1.00 51.38 81 GLU A C 1
ATOM 621 O O . GLU A 1 81 ? 4.995 4.188 -25.360 1.00 51.38 81 GLU A O 1
ATOM 626 N N . LEU A 1 82 ? 4.492 3.736 -23.216 1.00 54.38 82 LEU A N 1
ATOM 627 C CA . LEU A 1 82 ? 3.081 3.456 -23.497 1.00 54.38 82 LEU A CA 1
ATOM 628 C C . LEU A 1 82 ? 2.397 4.697 -24.097 1.00 54.38 82 LEU A C 1
ATOM 630 O O . LEU A 1 82 ? 2.424 5.778 -23.483 1.00 54.38 82 LEU A O 1
ATOM 634 N N . PRO A 1 83 ? 1.757 4.571 -25.274 1.00 56.97 83 PRO A N 1
ATOM 635 C CA . PRO A 1 83 ? 0.970 5.652 -25.839 1.00 56.97 83 PRO A CA 1
ATOM 636 C C . PRO A 1 83 ? -0.204 5.994 -24.911 1.00 56.97 83 PRO A C 1
ATOM 638 O O . PRO A 1 83 ? -0.792 5.123 -24.271 1.00 56.97 83 PRO A O 1
ATOM 641 N N . ASP A 1 84 ? -0.576 7.277 -24.847 1.00 55.03 84 ASP A N 1
ATOM 642 C CA . ASP A 1 84 ? -1.635 7.779 -23.949 1.00 55.03 84 ASP A CA 1
ATOM 643 C C . ASP A 1 84 ? -2.982 7.050 -24.135 1.00 55.03 84 ASP A C 1
ATOM 645 O O . ASP A 1 84 ? -3.751 6.889 -23.186 1.00 55.03 84 ASP A O 1
ATOM 649 N N . SER A 1 85 ? -3.234 6.530 -25.340 1.00 52.06 85 SER A N 1
ATOM 650 C CA . SER A 1 85 ? -4.403 5.709 -25.665 1.00 52.06 85 SER A CA 1
ATOM 651 C C . SER A 1 85 ? -4.465 4.373 -24.917 1.00 52.06 85 SER A C 1
ATOM 653 O O . SER A 1 85 ? -5.561 3.861 -24.713 1.00 52.06 85 SER A O 1
ATOM 655 N N . GLU A 1 86 ? -3.328 3.808 -24.505 1.00 55.56 86 GLU A N 1
ATOM 656 C CA . GLU A 1 86 ? -3.253 2.528 -23.783 1.00 55.56 86 GLU A CA 1
ATOM 657 C C . GLU A 1 86 ? -3.335 2.714 -22.262 1.00 55.56 86 GLU A C 1
ATOM 659 O O . GLU A 1 86 ? -3.856 1.852 -21.558 1.00 55.56 86 GLU A O 1
ATOM 664 N N . LEU A 1 87 ? -2.908 3.872 -21.745 1.00 59.81 87 LEU A N 1
ATOM 665 C CA . LEU A 1 87 ? -2.993 4.201 -20.316 1.00 59.81 87 LEU A CA 1
ATOM 666 C C . LEU A 1 87 ? -4.446 4.435 -19.852 1.00 59.81 87 LEU A C 1
ATOM 668 O O . LEU A 1 87 ? -4.790 4.135 -18.710 1.00 59.81 87 LEU A O 1
ATOM 672 N N . GLY A 1 88 ? -5.318 4.943 -20.731 1.00 52.94 88 GLY A N 1
ATOM 673 C CA . GLY A 1 88 ? -6.735 5.197 -20.427 1.00 52.94 88 GLY A CA 1
ATOM 674 C C . GLY A 1 88 ? -7.675 3.998 -20.629 1.00 52.94 88 GLY A C 1
ATOM 675 O O . GLY A 1 88 ? -8.782 3.978 -20.088 1.00 52.94 88 GLY A O 1
ATOM 676 N N . GLN A 1 89 ? -7.267 2.976 -21.389 1.00 57.47 89 GLN A N 1
ATOM 677 C CA . GLN A 1 89 ? -8.149 1.880 -21.814 1.00 57.47 89 GLN A CA 1
ATOM 678 C C . GLN A 1 89 ? -7.981 0.618 -20.957 1.00 57.47 89 GLN A C 1
ATOM 680 O O . GLN A 1 89 ? -7.516 -0.416 -21.418 1.00 57.47 89 GLN A O 1
ATOM 685 N N . GLY A 1 90 ? -8.434 0.688 -19.702 1.00 61.09 90 GLY A N 1
ATOM 686 C CA . GLY A 1 90 ? -8.748 -0.513 -18.914 1.00 61.09 90 GLY A CA 1
ATOM 687 C C . GLY A 1 90 ? -7.649 -1.060 -18.003 1.00 61.09 90 GLY A C 1
ATOM 688 O O . GLY A 1 90 ? -7.845 -2.131 -17.437 1.00 61.09 90 GLY A O 1
ATOM 689 N N . LEU A 1 91 ? -6.536 -0.348 -17.801 1.00 66.38 91 LEU A N 1
ATOM 690 C CA . LEU A 1 91 ? -5.609 -0.715 -16.731 1.00 66.38 91 LEU A CA 1
ATOM 691 C C . LEU A 1 91 ? -6.230 -0.379 -15.365 1.00 66.38 91 LEU A C 1
ATOM 693 O O . LEU A 1 91 ? -6.324 0.788 -14.980 1.00 66.38 91 LEU A O 1
ATOM 697 N N . GLU A 1 92 ? -6.670 -1.411 -14.650 1.00 74.44 92 GLU A N 1
ATOM 698 C CA . GLU A 1 92 ? -7.285 -1.286 -13.323 1.00 74.44 92 GLU A CA 1
ATOM 699 C C . GLU A 1 92 ? -6.289 -1.534 -12.183 1.00 74.44 92 GLU A C 1
ATOM 701 O O . GLU A 1 92 ? -6.521 -1.086 -11.061 1.00 74.44 92 GLU A O 1
ATOM 706 N N . GLU A 1 93 ? -5.158 -2.187 -12.455 1.00 73.81 93 GLU A N 1
ATOM 707 C CA . GLU A 1 93 ? -4.158 -2.536 -11.443 1.00 73.81 93 GLU A CA 1
ATOM 708 C C . GLU A 1 93 ? -2.750 -2.215 -11.948 1.00 73.81 93 GLU A C 1
ATOM 710 O O . GLU A 1 93 ? -2.376 -2.573 -13.066 1.00 73.81 93 GLU A O 1
ATOM 715 N N . LEU A 1 94 ? -1.959 -1.533 -11.121 1.00 73.50 94 LEU A N 1
ATOM 716 C CA . LEU A 1 94 ? -0.572 -1.193 -11.423 1.00 73.50 94 LEU A CA 1
ATOM 717 C C . LEU A 1 94 ? 0.309 -1.532 -10.229 1.00 73.50 94 LEU A C 1
ATOM 719 O O . LEU A 1 94 ? 0.065 -1.049 -9.129 1.00 73.50 94 LEU A O 1
ATOM 723 N N . CYS A 1 95 ? 1.357 -2.315 -10.469 1.00 71.81 95 CYS A N 1
ATOM 724 C CA . CYS A 1 95 ? 2.380 -2.633 -9.482 1.00 71.81 95 CYS A CA 1
ATOM 725 C C . CYS A 1 95 ? 3.727 -2.101 -9.977 1.00 71.81 95 CYS A C 1
ATOM 727 O O . CYS A 1 95 ? 4.165 -2.470 -11.069 1.00 71.81 95 CYS A O 1
ATOM 729 N N . LEU A 1 96 ? 4.355 -1.211 -9.207 1.00 69.12 96 LEU A N 1
ATOM 730 C CA . LEU A 1 96 ? 5.706 -0.715 -9.465 1.00 69.12 96 LEU A CA 1
ATOM 731 C C . LEU A 1 96 ? 6.648 -1.314 -8.430 1.00 69.12 96 LEU A C 1
ATOM 733 O O . LEU A 1 96 ? 6.536 -1.027 -7.239 1.00 69.12 96 LEU A O 1
ATOM 737 N N . LEU A 1 97 ? 7.565 -2.149 -8.904 1.00 58.88 97 LEU A N 1
ATOM 738 C CA . LEU A 1 97 ? 8.542 -2.843 -8.079 1.00 58.88 97 LEU A CA 1
ATOM 739 C C . LEU A 1 97 ? 9.898 -2.117 -8.147 1.00 58.88 97 LEU A C 1
ATOM 741 O O . LEU A 1 97 ? 10.309 -1.680 -9.220 1.00 58.88 97 LEU A O 1
ATOM 745 N N . ASP A 1 98 ? 10.595 -2.074 -7.006 1.00 54.06 98 ASP A N 1
ATOM 746 C CA . ASP A 1 98 ? 12.005 -1.679 -6.819 1.00 54.06 98 ASP A CA 1
ATOM 747 C C . ASP A 1 98 ? 12.342 -0.160 -6.692 1.00 54.06 98 ASP A C 1
ATOM 749 O O . ASP A 1 98 ? 11.746 0.729 -7.302 1.00 54.06 98 ASP A O 1
ATOM 753 N N . GLN A 1 99 ? 13.293 0.160 -5.799 1.00 51.41 99 GLN A N 1
ATOM 754 C CA . GLN A 1 99 ? 13.035 1.043 -4.642 1.00 51.41 99 GLN A CA 1
ATOM 755 C C . GLN A 1 99 ? 13.607 2.480 -4.635 1.00 51.41 99 GLN A C 1
ATOM 757 O O . GLN A 1 99 ? 13.386 3.199 -3.665 1.00 51.41 99 GLN A O 1
ATOM 762 N N . TYR A 1 100 ? 14.301 2.985 -5.661 1.00 45.38 100 TYR A N 1
ATOM 763 C CA . TYR A 1 100 ? 14.913 4.336 -5.543 1.00 45.38 100 TYR A CA 1
ATOM 764 C C . TYR A 1 100 ? 14.793 5.253 -6.763 1.00 45.38 100 TYR A C 1
ATOM 766 O O . TYR A 1 100 ? 14.923 6.469 -6.621 1.00 45.38 100 TYR A O 1
ATOM 774 N N . ARG A 1 101 ? 14.512 4.712 -7.953 1.00 46.78 101 ARG A N 1
ATOM 775 C CA . ARG A 1 101 ? 14.517 5.484 -9.215 1.00 46.78 101 ARG A CA 1
ATOM 776 C C . ARG A 1 101 ? 13.122 5.864 -9.705 1.00 46.78 101 ARG A C 1
ATOM 778 O O . ARG A 1 101 ? 12.930 6.960 -10.224 1.00 46.78 101 ARG A O 1
ATOM 785 N N . VAL A 1 102 ? 12.135 5.025 -9.398 1.00 49.50 102 VAL A N 1
ATOM 786 C CA . VAL A 1 102 ? 10.745 5.180 -9.844 1.00 49.50 102 VAL A CA 1
ATOM 787 C C . VAL A 1 102 ? 10.049 6.390 -9.200 1.00 49.50 102 VAL A C 1
ATOM 789 O O . VAL A 1 102 ? 9.143 6.967 -9.797 1.00 49.50 102 VAL A O 1
ATOM 792 N N . SER A 1 103 ? 10.492 6.850 -8.021 1.00 52.25 103 SER A N 1
ATOM 793 C CA . SER A 1 103 ? 9.838 7.950 -7.285 1.00 52.25 103 SER A CA 1
ATOM 794 C C . SER A 1 103 ? 9.771 9.276 -8.062 1.00 52.25 103 SER A C 1
ATOM 796 O O . SER A 1 103 ? 8.779 9.999 -7.944 1.00 52.25 103 SER A O 1
ATOM 798 N N . GLY A 1 104 ? 10.774 9.570 -8.900 1.00 54.75 104 GLY A N 1
ATOM 799 C CA . GLY A 1 104 ? 10.806 10.779 -9.732 1.00 54.75 104 GLY A CA 1
ATOM 800 C C . GLY A 1 104 ? 9.827 10.747 -10.911 1.00 54.75 104 GLY A C 1
ATOM 801 O O . GLY A 1 104 ? 9.355 11.796 -11.347 1.00 54.75 104 GLY A O 1
ATOM 802 N N . TYR A 1 105 ? 9.476 9.552 -11.393 1.00 56.53 105 TYR A N 1
ATOM 803 C CA . TYR A 1 105 ? 8.677 9.357 -12.608 1.00 56.53 105 TYR A CA 1
ATOM 804 C C . TYR A 1 105 ? 7.256 8.851 -12.332 1.00 56.53 105 TYR A C 1
ATOM 806 O O . TYR A 1 105 ? 6.348 9.129 -13.120 1.00 56.53 105 TYR A O 1
ATOM 814 N N . ALA A 1 106 ? 7.023 8.197 -11.188 1.00 66.06 106 ALA A N 1
ATOM 815 C CA . ALA A 1 106 ? 5.712 7.695 -10.770 1.00 66.06 106 ALA A CA 1
ATOM 816 C C . ALA A 1 106 ? 4.649 8.800 -10.770 1.00 66.06 106 ALA A C 1
ATOM 818 O O . ALA A 1 106 ? 3.544 8.602 -11.263 1.00 66.06 106 ALA A O 1
ATOM 819 N N . ALA A 1 107 ? 5.012 9.996 -10.301 1.00 67.44 107 ALA A N 1
ATOM 820 C CA . ALA A 1 107 ? 4.166 11.183 -10.363 1.00 67.44 107 ALA A CA 1
ATOM 821 C C . ALA A 1 107 ? 3.681 11.497 -11.786 1.00 67.44 107 ALA A C 1
ATOM 823 O O . ALA A 1 107 ? 2.488 11.677 -12.018 1.00 67.44 107 ALA A O 1
ATOM 824 N N . ALA A 1 108 ? 4.609 11.589 -12.741 1.00 68.56 108 ALA A N 1
ATOM 825 C CA . ALA A 1 108 ? 4.294 11.957 -14.117 1.00 68.56 108 ALA A CA 1
ATOM 826 C C . ALA A 1 108 ? 3.421 10.891 -14.791 1.00 68.56 108 ALA A C 1
ATOM 828 O O . ALA A 1 108 ? 2.460 11.223 -15.483 1.00 68.56 108 ALA A O 1
ATOM 829 N N . MET A 1 109 ? 3.714 9.619 -14.533 1.00 71.94 109 MET A N 1
ATOM 830 C CA . MET A 1 109 ? 2.934 8.499 -15.044 1.00 71.94 109 MET A CA 1
ATOM 831 C C . MET A 1 109 ? 1.515 8.464 -14.454 1.00 71.94 109 MET A C 1
ATOM 833 O O . MET A 1 109 ? 0.550 8.377 -15.206 1.00 71.94 109 MET A O 1
ATOM 837 N N . LEU A 1 110 ? 1.354 8.598 -13.133 1.00 74.81 110 LEU A N 1
ATOM 838 C CA . LEU A 1 110 ? 0.036 8.613 -12.484 1.00 74.81 110 LEU A CA 1
ATOM 839 C C . LEU A 1 110 ? -0.820 9.811 -12.928 1.00 74.81 110 LEU A C 1
ATOM 841 O O . LEU A 1 110 ? -2.030 9.672 -13.099 1.00 74.81 110 LEU A O 1
ATOM 845 N N . ARG A 1 111 ? -0.200 10.966 -13.209 1.00 73.44 111 ARG A N 1
ATOM 846 C CA . ARG A 1 111 ? -0.895 12.105 -13.832 1.00 73.44 111 ARG A CA 1
ATOM 847 C C . ARG A 1 111 ? -1.385 11.779 -15.236 1.00 73.44 111 ARG A C 1
ATOM 849 O O . ARG A 1 111 ? -2.522 12.108 -15.559 1.00 73.44 111 ARG A O 1
ATOM 856 N N . ARG A 1 112 ? -0.550 11.138 -16.064 1.00 73.06 112 ARG A N 1
ATOM 857 C CA . ARG A 1 112 ? -0.958 10.682 -17.404 1.00 73.06 112 ARG A CA 1
ATOM 858 C C . ARG A 1 112 ? -2.112 9.683 -17.310 1.00 73.06 112 ARG A C 1
ATOM 860 O O . ARG A 1 112 ? -3.039 9.780 -18.104 1.00 73.06 112 ARG A O 1
ATOM 867 N N . PHE A 1 113 ? -2.115 8.787 -16.320 1.00 74.50 113 PHE A N 1
ATOM 868 C CA . PHE A 1 113 ? -3.254 7.897 -16.069 1.00 74.50 113 PHE A CA 1
ATOM 869 C C . PHE A 1 113 ? -4.541 8.668 -15.763 1.00 74.50 113 PHE A C 1
ATOM 871 O O . PHE A 1 113 ? -5.563 8.422 -16.402 1.00 74.50 113 PHE A O 1
ATOM 878 N N . GLY A 1 114 ? -4.492 9.619 -14.827 1.00 74.12 114 GLY A N 1
ATOM 879 C CA . GLY A 1 114 ? -5.668 10.408 -14.459 1.00 74.12 114 GLY A CA 1
ATOM 880 C C . GLY A 1 114 ? -6.199 11.263 -15.612 1.00 74.12 114 GLY A C 1
ATOM 881 O O . GLY A 1 114 ? -7.384 11.212 -15.933 1.00 74.12 114 GLY A O 1
ATOM 882 N N . ALA A 1 115 ? -5.307 11.968 -16.316 1.00 74.00 115 ALA A N 1
ATOM 883 C CA . ALA A 1 115 ? -5.661 12.830 -17.447 1.00 74.00 115 ALA A CA 1
ATOM 884 C C . ALA A 1 115 ? -6.343 12.080 -18.607 1.00 74.00 115 ALA A C 1
ATOM 886 O O . ALA A 1 115 ? -7.118 12.675 -19.350 1.00 74.00 115 ALA A O 1
ATOM 887 N N . ASN A 1 116 ? -6.083 1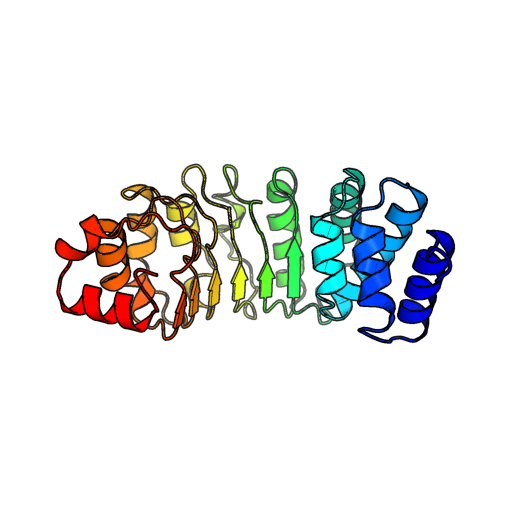0.777 -18.746 1.00 72.31 116 ASN A N 1
ATOM 888 C CA . ASN A 1 116 ? -6.674 9.933 -19.785 1.00 72.31 116 ASN A CA 1
ATOM 889 C C . ASN A 1 116 ? -7.930 9.172 -19.316 1.00 72.31 116 ASN A C 1
ATOM 891 O O . ASN A 1 116 ? -8.365 8.238 -19.988 1.00 72.31 116 ASN A O 1
ATOM 895 N N . GLY A 1 117 ? -8.522 9.543 -18.173 1.00 71.38 117 GLY A N 1
ATOM 896 C CA . GLY A 1 117 ? -9.715 8.878 -17.640 1.00 71.38 117 GLY A CA 1
ATOM 897 C C . GLY A 1 117 ? -9.451 7.438 -17.195 1.00 71.38 117 GLY A C 1
ATOM 898 O O . GLY A 1 117 ? -10.339 6.587 -17.290 1.00 71.38 117 GLY A O 1
ATOM 899 N N . GLY A 1 118 ? -8.223 7.157 -16.748 1.00 72.50 118 GLY A N 1
ATOM 900 C CA . GLY A 1 118 ? -7.789 5.830 -16.336 1.00 72.50 118 GLY A CA 1
ATOM 901 C C . GLY A 1 118 ? -8.696 5.212 -15.269 1.00 72.50 118 GLY A C 1
ATOM 902 O O . GLY A 1 118 ? -9.205 5.878 -14.364 1.00 72.50 118 GLY A O 1
ATOM 903 N N . LYS A 1 119 ? -8.879 3.893 -15.359 1.00 77.69 119 LYS A N 1
ATOM 904 C CA . LYS A 1 119 ? -9.704 3.102 -14.432 1.00 77.69 119 LYS A CA 1
ATOM 905 C C . LYS A 1 119 ? -8.901 2.500 -13.281 1.00 77.69 119 LYS A C 1
ATOM 907 O O . LYS A 1 119 ? -9.359 1.550 -12.656 1.00 77.69 119 LYS A O 1
ATOM 912 N N . LEU A 1 120 ? -7.718 3.049 -13.003 1.00 79.69 120 LEU A N 1
ATOM 913 C CA . LEU A 1 120 ? -6.807 2.508 -12.004 1.00 79.69 120 LEU A CA 1
ATOM 914 C C . LEU A 1 120 ? -7.506 2.429 -10.640 1.00 79.69 120 LEU A C 1
ATOM 916 O O . LEU A 1 120 ? -7.839 3.451 -10.041 1.00 79.69 120 LEU A O 1
ATOM 920 N N . ARG A 1 121 ? -7.739 1.200 -10.187 1.00 85.50 121 ARG A N 1
ATOM 921 C CA . ARG A 1 121 ? -8.434 0.816 -8.957 1.00 85.50 121 ARG A CA 1
ATOM 922 C C . ARG A 1 121 ? -7.446 0.439 -7.862 1.00 85.50 121 ARG A C 1
ATOM 924 O O . ARG A 1 121 ? -7.675 0.798 -6.707 1.00 85.50 121 ARG A O 1
ATOM 931 N N . ARG A 1 122 ? -6.352 -0.235 -8.229 1.00 85.44 122 ARG A N 1
ATOM 932 C CA . ARG A 1 122 ? -5.314 -0.717 -7.312 1.00 85.44 122 ARG A CA 1
ATOM 933 C C . ARG A 1 122 ? -3.930 -0.241 -7.736 1.00 85.44 122 ARG A C 1
ATOM 935 O O . ARG A 1 122 ? -3.545 -0.388 -8.894 1.00 85.44 122 ARG A O 1
ATOM 942 N N . LEU A 1 123 ? -3.184 0.307 -6.784 1.00 83.19 123 LEU A N 1
ATOM 943 C CA . LEU A 1 123 ? -1.824 0.792 -6.977 1.00 83.19 123 LEU A CA 1
ATOM 944 C C . LEU A 1 123 ? -0.894 0.184 -5.924 1.00 83.19 123 LEU A C 1
ATOM 946 O O . LEU A 1 123 ? -1.029 0.451 -4.733 1.00 83.19 123 LEU A O 1
ATOM 950 N N . GLU A 1 124 ? 0.069 -0.612 -6.367 1.00 80.62 124 GLU A N 1
ATOM 951 C CA . GLU A 1 124 ? 1.070 -1.241 -5.512 1.00 80.62 124 GLU A CA 1
ATOM 952 C C . GLU A 1 124 ? 2.443 -0.637 -5.762 1.00 80.62 124 GLU A C 1
ATOM 954 O O . GLU A 1 124 ? 2.888 -0.499 -6.900 1.00 80.62 124 GLU A O 1
ATOM 959 N N . LEU A 1 125 ? 3.090 -0.241 -4.677 1.00 75.75 125 LEU A N 1
ATOM 960 C CA . LEU A 1 125 ? 4.274 0.602 -4.662 1.00 75.75 125 LEU A CA 1
ATOM 961 C C . LEU A 1 125 ? 5.232 0.204 -3.512 1.00 75.75 125 LEU A C 1
ATOM 963 O O . LEU A 1 125 ? 5.653 1.071 -2.734 1.00 75.75 125 LEU A O 1
ATOM 967 N N . PRO A 1 126 ? 5.557 -1.093 -3.334 1.00 69.62 126 PRO A N 1
ATOM 968 C CA . PRO A 1 126 ? 6.320 -1.555 -2.180 1.00 69.62 126 PRO A CA 1
ATOM 969 C C . PRO A 1 126 ? 7.740 -0.970 -2.151 1.00 69.62 126 PRO A C 1
ATOM 971 O O . PRO A 1 126 ? 8.500 -1.062 -3.112 1.00 69.62 126 PRO A O 1
ATOM 974 N N . GLY A 1 127 ? 8.109 -0.366 -1.021 1.00 63.88 127 GLY A N 1
ATOM 975 C CA . GLY A 1 127 ? 9.448 0.145 -0.723 1.00 63.88 127 GLY A CA 1
ATOM 976 C C . GLY A 1 127 ? 9.974 1.262 -1.628 1.00 63.88 127 GLY A C 1
ATOM 977 O O . GLY A 1 127 ? 11.111 1.691 -1.478 1.00 63.88 127 GLY A O 1
ATOM 978 N N . CYS A 1 128 ? 9.164 1.780 -2.548 1.00 57.81 128 CYS A N 1
ATOM 979 C CA . CYS A 1 128 ? 9.586 2.804 -3.502 1.00 57.81 128 CYS A CA 1
ATOM 980 C C . CYS A 1 128 ? 9.579 4.243 -2.934 1.00 57.81 128 CYS A C 1
ATOM 982 O O . CYS A 1 128 ? 9.989 5.174 -3.630 1.00 57.81 128 CYS A O 1
ATOM 984 N N . PHE A 1 129 ? 9.096 4.468 -1.702 1.00 59.12 129 PHE A N 1
ATOM 985 C CA . PHE A 1 129 ? 8.632 5.798 -1.252 1.00 59.12 129 PHE A CA 1
ATOM 986 C C . PHE A 1 129 ? 9.360 6.379 -0.033 1.00 59.12 129 PHE A C 1
ATOM 988 O O . PHE A 1 129 ? 8.827 7.238 0.667 1.00 59.12 129 PHE A O 1
ATOM 995 N N . GLY A 1 130 ? 10.614 5.973 0.168 1.00 47.53 130 GLY A N 1
ATOM 996 C CA . GLY A 1 130 ? 11.370 6.284 1.375 1.00 47.53 130 GLY A CA 1
ATOM 997 C C . GLY A 1 130 ? 11.671 7.766 1.665 1.00 47.53 130 GLY A C 1
ATOM 998 O O . GLY A 1 130 ? 11.523 8.178 2.808 1.00 47.53 130 GLY A O 1
ATOM 999 N N . ASN A 1 131 ? 12.128 8.602 0.724 1.00 45.16 131 ASN A N 1
ATOM 1000 C CA . ASN A 1 131 ? 12.708 9.912 1.115 1.00 45.16 131 ASN A CA 1
ATOM 1001 C C . ASN A 1 131 ? 12.403 11.110 0.195 1.00 45.16 131 ASN A C 1
ATOM 1003 O O . ASN A 1 131 ? 12.866 12.210 0.484 1.00 45.16 131 ASN A O 1
ATOM 1007 N N . LEU A 1 132 ? 11.676 10.940 -0.918 1.00 47.31 132 LEU A N 1
ATOM 1008 C CA . LEU A 1 132 ? 11.687 11.931 -2.015 1.00 47.31 132 LEU A CA 1
ATOM 1009 C C . LEU A 1 132 ? 10.341 12.556 -2.397 1.00 47.31 132 LEU A C 1
ATOM 1011 O O . LEU A 1 132 ? 10.302 13.388 -3.299 1.00 47.31 132 LEU A O 1
ATOM 1015 N N . ALA A 1 133 ? 9.236 12.197 -1.753 1.00 51.34 133 ALA A N 1
ATOM 1016 C CA . ALA A 1 133 ? 7.938 12.417 -2.376 1.00 51.34 133 ALA A CA 1
ATOM 1017 C C . ALA A 1 133 ? 6.899 13.188 -1.544 1.00 51.34 133 ALA A C 1
ATOM 1019 O O . ALA A 1 133 ? 5.773 12.740 -1.523 1.00 51.34 133 ALA A O 1
ATOM 1020 N N . PRO A 1 134 ? 7.142 14.363 -0.937 1.00 47.28 134 PRO A N 1
ATOM 1021 C CA . PRO A 1 134 ? 6.028 15.246 -0.559 1.00 47.28 134 PRO A CA 1
ATOM 1022 C C . PRO A 1 134 ? 5.187 15.650 -1.783 1.00 47.28 134 PRO A C 1
ATOM 1024 O O . PRO A 1 134 ? 3.961 15.715 -1.727 1.00 47.28 134 PRO A O 1
ATOM 1027 N N . ASN A 1 135 ? 5.855 15.846 -2.926 1.00 50.53 135 ASN A N 1
ATOM 1028 C CA . ASN A 1 135 ? 5.236 16.391 -4.131 1.00 50.53 135 ASN A CA 1
ATOM 1029 C C . ASN A 1 135 ? 4.357 15.358 -4.853 1.00 50.53 135 ASN A C 1
ATOM 1031 O O . ASN A 1 135 ? 3.319 15.725 -5.382 1.00 50.53 135 ASN A O 1
ATOM 1035 N N . THR A 1 136 ? 4.710 14.067 -4.846 1.00 57.50 136 THR A N 1
ATOM 1036 C CA . THR A 1 136 ? 3.993 13.006 -5.592 1.00 57.50 136 THR A CA 1
ATOM 1037 C C . THR A 1 136 ? 2.551 12.778 -5.111 1.00 57.50 136 THR A C 1
ATOM 1039 O O . THR A 1 136 ? 1.721 12.279 -5.869 1.00 57.50 136 THR A O 1
ATOM 1042 N N . TRP A 1 137 ? 2.244 13.164 -3.869 1.00 60.19 137 TRP A N 1
ATOM 1043 C CA . TRP A 1 137 ? 0.969 12.903 -3.185 1.00 60.19 137 TRP A CA 1
ATOM 1044 C C . TRP A 1 137 ? 0.112 14.153 -3.052 1.00 60.19 137 TRP A C 1
ATOM 1046 O O . TRP A 1 137 ? -1.064 14.036 -2.730 1.00 60.19 137 TRP A O 1
ATOM 1056 N N . ASN A 1 138 ? 0.704 15.328 -3.274 1.00 58.47 138 ASN A N 1
ATOM 1057 C CA . ASN A 1 138 ? 0.138 16.623 -2.916 1.00 58.47 138 ASN A CA 1
ATOM 1058 C C . ASN A 1 138 ? 0.509 17.657 -3.983 1.00 58.47 138 ASN A C 1
ATOM 1060 O O . ASN A 1 138 ? 1.257 18.598 -3.731 1.00 58.47 138 ASN A O 1
ATOM 1064 N N . PHE A 1 139 ? 0.034 17.455 -5.212 1.00 56.97 139 PHE A N 1
ATOM 1065 C CA . PHE A 1 139 ? 0.129 18.488 -6.240 1.00 56.97 139 PHE A CA 1
ATOM 1066 C C . PHE A 1 139 ? -0.957 19.537 -6.025 1.00 56.97 139 PHE A C 1
ATOM 1068 O O . PHE A 1 139 ? -2.099 19.172 -5.749 1.00 56.97 139 PHE A O 1
ATOM 1075 N N . ASP A 1 140 ? -0.637 20.805 -6.293 1.00 52.12 140 ASP A N 1
ATOM 1076 C CA . ASP A 1 140 ? -1.563 21.954 -6.259 1.00 52.12 140 ASP A CA 1
ATOM 1077 C C . ASP A 1 140 ? -2.780 21.836 -7.213 1.00 52.12 140 ASP A C 1
ATOM 1079 O O . ASP A 1 140 ? -3.566 22.771 -7.339 1.00 52.12 140 ASP A O 1
ATOM 1083 N N . GLY A 1 141 ? -2.959 20.699 -7.896 1.00 50.91 141 GLY A N 1
ATOM 1084 C CA . GLY A 1 141 ? -4.064 20.435 -8.820 1.00 50.91 141 GLY A CA 1
ATOM 1085 C C . GLY A 1 141 ? -4.796 19.107 -8.620 1.00 50.91 141 GLY A C 1
ATOM 1086 O O . GLY A 1 141 ? -5.689 18.831 -9.410 1.00 50.91 141 GLY A O 1
ATOM 1087 N N . GLY A 1 142 ? -4.443 18.294 -7.611 1.00 52.28 142 GLY A N 1
ATOM 1088 C CA . GLY A 1 142 ? -4.969 16.928 -7.470 1.00 52.28 142 GLY A CA 1
ATOM 1089 C C . GLY A 1 142 ? -4.555 16.014 -8.636 1.00 52.28 142 GLY A C 1
ATOM 1090 O O . GLY A 1 142 ? -4.276 16.464 -9.745 1.00 52.28 142 GLY A O 1
ATOM 1091 N N . MET A 1 143 ? -4.435 14.708 -8.408 1.00 61.91 143 MET A N 1
ATOM 1092 C CA . MET A 1 143 ? -4.461 13.762 -9.528 1.00 61.91 143 MET A CA 1
ATOM 1093 C C . MET A 1 143 ? -5.870 13.200 -9.604 1.00 61.91 143 MET A C 1
ATOM 1095 O O . MET A 1 143 ? -6.330 12.590 -8.642 1.00 61.91 143 MET A O 1
ATOM 1099 N N . ASP A 1 144 ? -6.542 13.378 -10.737 1.00 66.81 144 ASP A N 1
ATOM 1100 C CA . ASP A 1 144 ? -7.859 12.791 -10.968 1.00 66.81 144 ASP A CA 1
ATOM 1101 C C . ASP A 1 144 ? -7.710 11.293 -11.264 1.00 66.81 144 ASP A C 1
ATOM 1103 O O . ASP A 1 144 ? -7.824 10.842 -12.399 1.00 66.81 144 ASP A O 1
ATOM 1107 N N . LEU A 1 145 ? -7.454 10.492 -10.230 1.00 80.00 145 LEU A N 1
ATOM 1108 C CA . LEU A 1 145 ? -7.666 9.042 -10.261 1.00 80.00 145 LEU A CA 1
ATOM 1109 C C . LEU A 1 145 ? -8.901 8.712 -9.402 1.00 80.00 145 LEU A C 1
ATOM 1111 O O . LEU A 1 145 ? -8.778 8.093 -8.341 1.00 80.00 145 LEU A O 1
ATOM 1115 N N . PRO A 1 146 ? -10.116 9.112 -9.829 1.00 78.75 146 PRO A N 1
ATOM 1116 C CA . PRO A 1 146 ? -11.339 8.960 -9.033 1.00 78.75 146 PRO A CA 1
ATOM 1117 C C . PRO A 1 146 ? -11.720 7.494 -8.784 1.00 78.75 146 PRO A C 1
ATOM 1119 O O . PRO A 1 146 ? -12.544 7.197 -7.915 1.00 78.75 146 PRO A O 1
ATOM 1122 N N . SER A 1 147 ? -11.130 6.570 -9.543 1.00 84.88 147 SER A N 1
ATOM 1123 C CA . SER A 1 147 ? -11.352 5.126 -9.445 1.00 84.88 147 SER A CA 1
ATOM 1124 C C . SER A 1 147 ? -10.431 4.433 -8.439 1.00 84.88 147 SER A C 1
ATOM 1126 O O . SER A 1 147 ? -10.698 3.285 -8.102 1.00 84.88 147 SER A O 1
ATOM 1128 N N . LEU A 1 148 ? -9.387 5.103 -7.932 1.00 88.50 148 LEU A N 1
ATOM 1129 C CA . LEU A 1 148 ? -8.408 4.478 -7.041 1.00 88.50 148 LEU A CA 1
ATOM 1130 C C . LEU A 1 148 ? -9.048 4.151 -5.686 1.00 88.50 148 LEU A C 1
ATOM 1132 O O . LEU A 1 148 ? -9.616 5.028 -5.030 1.00 88.50 148 LEU A O 1
ATOM 1136 N N . ARG A 1 149 ? -8.972 2.883 -5.281 1.00 93.25 149 ARG A N 1
ATOM 1137 C CA . ARG A 1 149 ? -9.575 2.342 -4.053 1.00 93.25 149 ARG A CA 1
ATOM 1138 C C . ARG A 1 149 ? -8.571 1.616 -3.171 1.00 93.25 149 ARG A C 1
ATOM 1140 O O . ARG A 1 149 ? -8.758 1.581 -1.959 1.00 93.25 149 ARG A O 1
ATOM 1147 N N . GLU A 1 150 ? -7.523 1.056 -3.758 1.00 93.00 150 GLU A N 1
ATOM 1148 C CA . GLU A 1 150 ? -6.588 0.186 -3.054 1.00 93.00 150 GLU A CA 1
ATOM 1149 C C . GLU A 1 150 ? -5.156 0.665 -3.278 1.00 93.00 150 GLU A C 1
ATOM 1151 O O . GLU A 1 150 ? -4.735 0.873 -4.419 1.00 93.00 150 GLU A O 1
ATOM 1156 N N . VAL A 1 151 ? -4.411 0.846 -2.189 1.00 89.56 151 VAL A N 1
ATOM 1157 C CA . VAL A 1 151 ? -3.007 1.263 -2.236 1.00 89.56 151 VAL A CA 1
ATOM 1158 C C . VAL A 1 151 ? -2.156 0.375 -1.330 1.00 89.56 151 VAL A C 1
ATOM 1160 O O . VAL A 1 151 ? -2.462 0.202 -0.151 1.00 89.56 151 VAL A O 1
ATOM 1163 N N . VAL A 1 152 ? -1.063 -0.160 -1.876 1.00 86.88 152 VAL A N 1
ATOM 1164 C CA . VAL A 1 152 ? -0.087 -0.992 -1.153 1.00 86.88 152 VAL A CA 1
ATOM 1165 C C . VAL A 1 152 ? 1.261 -0.283 -1.126 1.00 86.88 152 VAL A C 1
ATOM 1167 O O . VAL A 1 152 ? 1.844 -0.020 -2.175 1.00 86.88 152 VAL A O 1
ATOM 1170 N N . LEU A 1 153 ? 1.758 0.022 0.071 1.00 85.31 153 LEU A N 1
ATOM 1171 C CA . LEU A 1 153 ? 2.993 0.778 0.328 1.00 85.31 153 LEU A CA 1
ATOM 1172 C C . LEU A 1 153 ? 3.919 -0.001 1.263 1.00 85.31 153 LEU A C 1
ATOM 1174 O O . LEU A 1 153 ? 4.577 0.566 2.137 1.00 85.31 153 LEU A O 1
ATOM 1178 N N . ASP A 1 154 ? 3.922 -1.318 1.127 1.00 84.69 154 ASP A N 1
ATOM 1179 C CA . ASP A 1 154 ? 4.638 -2.192 2.043 1.00 84.69 154 ASP A CA 1
ATOM 1180 C C . ASP A 1 154 ? 6.144 -1.886 2.033 1.00 84.69 154 ASP A C 1
ATOM 1182 O O . ASP A 1 154 ? 6.737 -1.658 0.980 1.00 84.69 154 ASP A O 1
ATOM 1186 N N . GLY A 1 155 ? 6.778 -1.840 3.204 1.00 77.88 155 GLY A N 1
ATOM 1187 C CA . GLY A 1 155 ? 8.205 -1.543 3.349 1.00 77.88 155 GLY A CA 1
ATOM 1188 C C . GLY A 1 155 ? 8.611 -0.103 3.016 1.00 77.88 155 GLY A C 1
ATOM 1189 O O . GLY A 1 155 ? 9.796 0.152 2.816 1.00 77.88 155 GLY A O 1
ATOM 1190 N N . ALA A 1 156 ? 7.669 0.845 2.930 1.00 69.81 156 ALA A N 1
ATOM 1191 C CA . ALA A 1 156 ? 7.944 2.190 2.412 1.00 69.81 156 ALA A CA 1
ATOM 1192 C C . ALA A 1 156 ? 8.373 3.250 3.448 1.00 69.81 156 ALA A C 1
ATOM 1194 O O . ALA A 1 156 ? 8.779 4.340 3.038 1.00 69.81 156 ALA A O 1
ATOM 1195 N N . ALA A 1 157 ? 8.297 2.999 4.763 1.00 70.31 157 ALA A N 1
ATOM 1196 C CA . ALA A 1 157 ? 8.585 4.064 5.735 1.00 70.31 157 ALA A CA 1
ATOM 1197 C C . ALA A 1 157 ? 10.077 4.337 5.909 1.00 70.31 157 ALA A C 1
ATOM 1199 O O . ALA A 1 157 ? 10.789 3.618 6.612 1.00 70.31 157 ALA A O 1
ATOM 1200 N N . THR A 1 158 ? 10.502 5.483 5.385 1.00 69.19 158 THR A N 1
ATOM 1201 C CA . THR A 1 158 ? 11.658 6.229 5.887 1.00 69.19 158 THR A CA 1
ATOM 1202 C C . THR A 1 158 ? 11.319 7.731 5.954 1.00 69.19 158 THR A C 1
ATOM 1204 O O . THR A 1 158 ? 10.239 8.144 5.537 1.00 69.19 158 THR A O 1
ATOM 1207 N N . GLY A 1 159 ? 12.184 8.560 6.552 1.00 72.81 159 GLY A N 1
ATOM 1208 C CA . GLY A 1 159 ? 11.981 10.021 6.595 1.00 72.81 159 GLY A CA 1
ATOM 1209 C C . GLY A 1 159 ? 10.631 10.472 7.188 1.00 72.81 159 GLY A C 1
ATOM 1210 O O . GLY A 1 159 ? 10.199 9.940 8.216 1.00 72.81 159 GLY A O 1
ATOM 1211 N N . ASP A 1 160 ? 9.988 11.435 6.516 1.00 77.25 160 ASP A N 1
ATOM 1212 C CA . ASP A 1 160 ? 8.681 12.039 6.853 1.00 77.25 160 ASP A CA 1
ATOM 1213 C C . ASP A 1 160 ? 7.495 11.333 6.159 1.00 77.25 160 ASP A C 1
ATOM 1215 O O . ASP A 1 160 ? 6.455 11.940 5.876 1.00 77.25 160 ASP A O 1
ATOM 1219 N N . PHE A 1 161 ? 7.646 10.043 5.844 1.00 80.25 161 PHE A N 1
ATOM 1220 C CA . PHE A 1 161 ? 6.671 9.255 5.086 1.00 80.25 161 PHE A CA 1
ATOM 1221 C C . PHE A 1 161 ? 5.234 9.373 5.620 1.00 80.25 161 PHE A C 1
ATOM 1223 O O . PHE A 1 161 ? 4.327 9.723 4.872 1.00 80.25 161 PHE A O 1
ATOM 1230 N N . PHE A 1 162 ? 5.014 9.137 6.915 1.00 85.19 162 PHE A N 1
ATOM 1231 C CA . PHE A 1 162 ? 3.671 9.142 7.506 1.00 85.19 162 PHE A CA 1
ATOM 1232 C C . PHE A 1 162 ? 3.022 10.531 7.524 1.00 85.19 162 PHE A C 1
ATOM 1234 O O . PHE A 1 162 ? 1.815 10.636 7.322 1.00 85.19 162 PHE A O 1
ATOM 1241 N N . ALA A 1 163 ? 3.811 11.594 7.714 1.00 83.56 163 ALA A N 1
ATOM 1242 C CA . ALA A 1 163 ? 3.321 12.965 7.599 1.00 83.56 163 ALA A CA 1
ATOM 1243 C C . ALA A 1 163 ? 2.889 13.269 6.159 1.00 83.56 163 ALA A C 1
ATOM 1245 O O . ALA A 1 163 ? 1.833 13.848 5.932 1.00 83.56 163 ALA A O 1
ATOM 1246 N N . THR A 1 164 ? 3.664 12.808 5.177 1.00 80.81 164 THR A N 1
ATOM 1247 C CA . THR A 1 164 ? 3.320 12.954 3.757 1.00 80.81 164 THR A CA 1
ATOM 1248 C C . THR A 1 164 ? 2.057 12.173 3.395 1.00 80.81 164 THR A C 1
ATOM 1250 O O . THR A 1 164 ? 1.153 12.718 2.761 1.00 80.81 164 THR A O 1
ATOM 1253 N N . LEU A 1 165 ? 1.974 10.914 3.833 1.00 84.81 165 LEU A N 1
ATOM 1254 C CA . LEU A 1 165 ? 0.826 10.040 3.612 1.00 84.81 165 LEU A CA 1
ATOM 1255 C C . LEU A 1 165 ? -0.451 10.625 4.221 1.00 84.81 165 LEU A C 1
ATOM 1257 O O . LEU A 1 165 ? -1.501 10.561 3.592 1.00 84.81 165 LEU A O 1
ATOM 1261 N N . ALA A 1 166 ? -0.362 11.241 5.403 1.00 87.62 166 ALA A N 1
ATOM 1262 C CA . ALA A 1 166 ? -1.507 11.862 6.065 1.00 87.62 166 ALA A CA 1
ATOM 1263 C C . ALA A 1 166 ? -2.167 12.976 5.232 1.00 87.62 166 ALA A C 1
ATOM 1265 O O . ALA A 1 166 ? -3.353 13.253 5.398 1.00 87.62 166 ALA A O 1
ATOM 1266 N N . HIS A 1 167 ? -1.411 13.599 4.325 1.00 83.56 167 HIS A N 1
ATOM 1267 C CA . HIS A 1 167 ? -1.905 14.656 3.445 1.00 83.56 167 HIS A CA 1
ATOM 1268 C C . HIS A 1 167 ? -2.311 14.170 2.053 1.00 83.56 167 HIS A C 1
ATOM 1270 O O . HIS A 1 167 ? -2.916 14.939 1.314 1.00 83.56 167 HIS A O 1
ATOM 1276 N N . ALA A 1 168 ? -2.029 12.913 1.711 1.00 82.69 168 ALA A N 1
ATOM 1277 C CA . ALA A 1 168 ? -2.225 12.366 0.378 1.00 82.69 168 ALA A CA 1
ATOM 1278 C C . ALA A 1 168 ? -3.635 12.588 -0.187 1.00 82.69 168 ALA A C 1
ATOM 1280 O O . ALA A 1 168 ? -4.625 12.181 0.428 1.00 82.69 168 ALA A O 1
ATOM 1281 N N . TRP A 1 169 ? -3.721 13.117 -1.417 1.00 82.88 169 TRP A N 1
ATOM 1282 C CA . TRP A 1 169 ? -5.004 13.416 -2.078 1.00 82.88 169 TRP A CA 1
ATOM 1283 C C . TRP A 1 169 ? -5.943 12.203 -2.181 1.00 82.88 169 TRP A C 1
ATOM 1285 O O . TRP A 1 169 ? -7.161 12.367 -2.191 1.00 82.88 169 TRP A O 1
ATOM 1295 N N . PHE A 1 170 ? -5.400 10.984 -2.249 1.00 83.31 170 PHE A N 1
ATOM 1296 C CA . PHE A 1 170 ? -6.191 9.765 -2.409 1.00 83.31 170 PHE A CA 1
ATOM 1297 C C . PHE A 1 170 ? -6.711 9.175 -1.102 1.00 83.31 170 PHE A C 1
ATOM 1299 O O . PHE A 1 170 ? -7.632 8.362 -1.132 1.00 83.31 170 PHE A O 1
ATOM 1306 N N . LEU A 1 171 ? -6.142 9.546 0.045 1.00 88.06 171 LEU A N 1
ATOM 1307 C CA . LEU A 1 171 ? -6.471 8.913 1.321 1.00 88.06 171 LEU A CA 1
ATOM 1308 C C . LEU A 1 171 ? -7.976 8.981 1.670 1.00 88.06 171 LEU A C 1
ATOM 1310 O O . LEU A 1 171 ? -8.504 7.972 2.136 1.00 88.06 171 LEU A O 1
ATOM 1314 N N . PRO A 1 172 ? -8.715 10.075 1.375 1.00 88.31 172 PRO A N 1
ATOM 1315 C CA . PRO A 1 172 ? -10.157 10.143 1.632 1.00 88.31 172 PRO A CA 1
ATOM 1316 C C . PRO A 1 172 ? -11.022 9.149 0.838 1.00 88.31 172 PRO A C 1
ATOM 1318 O O . PRO A 1 172 ? -12.141 8.865 1.260 1.00 88.31 172 PRO A O 1
ATOM 1321 N N . GLN A 1 173 ? -10.544 8.644 -0.307 1.00 90.00 173 GLN A N 1
ATOM 1322 C CA . GLN A 1 173 ? -11.306 7.758 -1.205 1.00 90.00 173 GLN A CA 1
ATOM 1323 C C . GLN A 1 173 ? -10.863 6.287 -1.16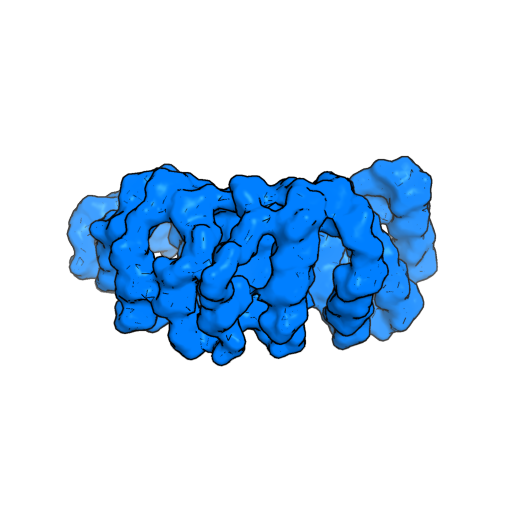1 1.00 90.00 173 GLN A C 1
ATOM 1325 O O . GLN A 1 173 ? -11.509 5.442 -1.786 1.00 90.00 173 GLN A O 1
ATOM 1330 N N . LEU A 1 174 ? -9.766 5.970 -0.465 1.00 92.69 174 LEU A N 1
ATOM 1331 C CA . LEU A 1 174 ? -9.278 4.597 -0.359 1.00 92.69 174 LEU A CA 1
ATOM 1332 C C . LEU A 1 174 ? -10.193 3.744 0.513 1.00 92.69 174 LEU A C 1
ATOM 1334 O O . LEU A 1 174 ? -10.584 4.152 1.601 1.00 92.69 174 LEU A O 1
ATOM 1338 N N . THR A 1 175 ? -10.452 2.523 0.054 1.00 95.56 175 THR A N 1
ATOM 1339 C CA . THR A 1 175 ? -11.101 1.460 0.828 1.00 95.56 175 THR A CA 1
ATOM 1340 C C . THR A 1 175 ? -10.090 0.496 1.437 1.00 95.56 1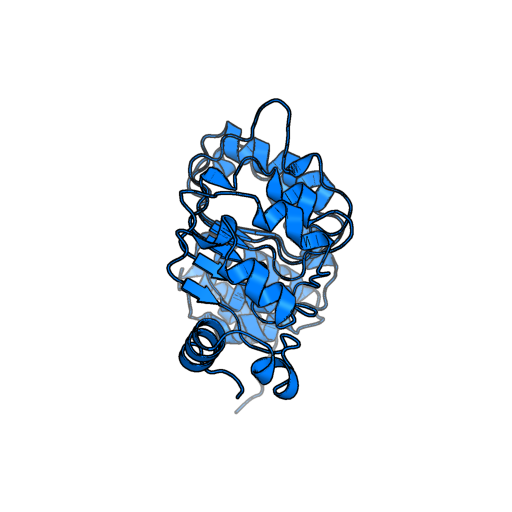75 THR A C 1
ATOM 1342 O O . THR A 1 175 ? -10.380 -0.103 2.472 1.00 95.56 175 THR A O 1
ATOM 1345 N N . GLU A 1 176 ? -8.905 0.355 0.830 1.00 94.38 176 GLU A N 1
ATOM 1346 C CA . GLU A 1 176 ? -7.814 -0.486 1.329 1.00 94.38 176 GLU A CA 1
ATOM 1347 C C . GLU A 1 176 ? -6.473 0.253 1.313 1.00 94.38 176 GLU A C 1
ATOM 1349 O O . GLU A 1 176 ? -6.085 0.849 0.305 1.00 94.38 176 GLU A O 1
ATOM 1354 N N . LEU A 1 177 ? -5.757 0.166 2.434 1.00 93.62 177 LEU A N 1
ATOM 1355 C CA . LEU A 1 177 ? -4.390 0.645 2.588 1.00 93.62 177 LEU A CA 1
ATOM 1356 C C . LEU A 1 177 ? -3.529 -0.453 3.220 1.00 93.62 177 LEU A C 1
ATOM 1358 O O . LEU A 1 177 ? -3.823 -0.918 4.321 1.00 93.62 177 LEU A O 1
ATOM 1362 N N . SER A 1 178 ? -2.438 -0.832 2.560 1.00 90.69 178 SER A N 1
ATOM 1363 C CA . SER A 1 178 ? -1.423 -1.713 3.143 1.00 90.69 178 SER A CA 1
ATOM 1364 C C . SER A 1 178 ? -0.132 -0.953 3.403 1.00 90.69 178 SER A C 1
ATOM 1366 O O . SER A 1 178 ? 0.391 -0.283 2.515 1.00 90.69 178 SER A O 1
ATOM 1368 N N . LEU A 1 179 ? 0.358 -1.051 4.638 1.00 89.25 179 LEU A N 1
ATOM 1369 C CA . LEU A 1 179 ? 1.639 -0.521 5.101 1.00 89.25 179 LEU A CA 1
ATOM 1370 C C . LEU A 1 179 ? 2.480 -1.656 5.700 1.00 89.25 179 LEU A C 1
ATOM 1372 O O . LEU A 1 179 ? 3.228 -1.433 6.649 1.00 89.25 179 LEU A O 1
ATOM 1376 N N . ALA A 1 180 ? 2.333 -2.889 5.216 1.00 85.50 180 ALA A N 1
ATOM 1377 C CA . ALA A 1 180 ? 2.977 -4.044 5.825 1.00 85.50 180 ALA A CA 1
ATOM 1378 C C . ALA A 1 180 ? 4.511 -3.952 5.749 1.00 85.50 180 ALA A C 1
ATOM 1380 O O . ALA A 1 180 ? 5.064 -3.227 4.928 1.00 85.50 180 ALA A O 1
ATOM 1381 N N . SER A 1 181 ? 5.221 -4.690 6.603 1.00 83.19 181 SER A N 1
ATOM 1382 C CA . SER A 1 181 ? 6.692 -4.764 6.631 1.00 83.19 181 SER A CA 1
ATOM 1383 C C . SER A 1 181 ? 7.387 -3.403 6.751 1.00 83.19 181 SER A C 1
ATOM 1385 O O . SER A 1 181 ? 8.504 -3.210 6.275 1.00 83.19 181 SER A O 1
ATOM 1387 N N . THR A 1 182 ? 6.714 -2.441 7.376 1.00 81.06 182 THR A N 1
ATOM 1388 C CA . THR A 1 182 ? 7.157 -1.051 7.461 1.00 81.06 182 THR A CA 1
ATOM 1389 C C . THR A 1 182 ? 7.743 -0.737 8.837 1.00 81.06 182 THR A C 1
ATOM 1391 O O . THR A 1 182 ? 7.236 -1.196 9.858 1.00 81.06 182 THR A O 1
ATOM 1394 N N . TYR A 1 183 ? 8.793 0.087 8.888 1.00 78.25 183 TYR A N 1
ATOM 1395 C CA . TYR A 1 183 ? 9.361 0.588 10.143 1.00 78.25 183 TYR A CA 1
ATOM 1396 C C . TYR A 1 183 ? 8.506 1.723 10.718 1.00 78.25 183 TYR A C 1
ATOM 1398 O O . TYR A 1 183 ? 8.422 2.811 10.147 1.00 78.25 183 TYR A O 1
ATOM 1406 N N . VAL A 1 184 ? 7.887 1.492 11.872 1.00 75.88 184 VAL A N 1
ATOM 1407 C CA . VAL A 1 184 ? 6.993 2.446 12.528 1.00 75.88 184 VAL A CA 1
ATOM 1408 C C . VAL A 1 184 ? 7.650 2.997 13.795 1.00 75.88 184 VAL A C 1
ATOM 1410 O O . VAL A 1 184 ? 7.801 2.301 14.796 1.00 75.88 184 VAL A O 1
ATOM 1413 N N . PHE A 1 185 ? 8.003 4.284 13.772 1.00 72.38 185 PHE A N 1
ATOM 1414 C CA . PHE A 1 185 ? 8.430 5.026 14.961 1.00 72.38 185 PHE A CA 1
ATOM 1415 C C . PHE A 1 185 ? 7.228 5.761 15.572 1.00 72.38 185 PHE A C 1
ATOM 1417 O O . PHE A 1 185 ? 6.432 6.361 14.849 1.00 72.38 185 PHE A O 1
ATOM 1424 N N . ALA A 1 186 ? 7.073 5.684 16.898 1.00 66.56 186 ALA A N 1
ATOM 1425 C CA . ALA A 1 186 ? 5.844 6.074 17.597 1.00 66.56 186 ALA A CA 1
ATOM 1426 C C . ALA A 1 186 ? 5.459 7.557 17.461 1.00 66.56 186 ALA A C 1
ATOM 1428 O O . ALA A 1 186 ? 4.277 7.877 17.508 1.00 66.56 186 ALA A O 1
ATOM 1429 N N . ASP A 1 187 ? 6.434 8.447 17.297 1.00 71.31 187 ASP A N 1
ATOM 1430 C CA . ASP A 1 187 ? 6.256 9.881 17.049 1.00 71.31 187 ASP A CA 1
ATOM 1431 C C . ASP A 1 187 ? 5.920 10.184 15.583 1.00 71.31 187 ASP A C 1
ATOM 1433 O O . ASP A 1 187 ? 5.209 11.139 15.279 1.00 71.31 187 ASP A O 1
ATOM 1437 N N . ARG A 1 188 ? 6.399 9.349 14.657 1.00 78.94 188 ARG A N 1
ATOM 1438 C CA . ARG A 1 188 ? 6.223 9.578 13.222 1.00 78.94 188 ARG A CA 1
ATOM 1439 C C . ARG A 1 188 ? 4.864 9.140 12.703 1.00 78.94 188 ARG A C 1
ATOM 1441 O O . ARG A 1 188 ? 4.437 9.682 11.695 1.00 78.94 188 ARG A O 1
ATOM 1448 N N . LEU A 1 189 ? 4.182 8.197 13.356 1.00 86.12 189 LEU A N 1
ATOM 1449 C CA . LEU A 1 189 ? 2.860 7.730 12.917 1.00 86.12 189 LEU A CA 1
ATOM 1450 C C . LEU A 1 189 ? 1.724 8.702 13.289 1.00 86.12 189 LEU A C 1
ATOM 1452 O O . LEU A 1 189 ? 0.702 8.721 12.606 1.00 86.12 189 LEU A O 1
ATOM 1456 N N . ASP A 1 190 ? 1.899 9.520 14.333 1.00 88.94 190 ASP A N 1
ATOM 1457 C CA . ASP A 1 190 ? 0.861 10.401 14.899 1.00 88.94 190 ASP A CA 1
ATOM 1458 C C . ASP A 1 190 ? 0.123 11.291 13.860 1.00 88.94 190 ASP A C 1
ATOM 1460 O O . ASP A 1 190 ? -1.106 11.406 13.955 1.00 88.94 190 ASP A O 1
ATOM 1464 N N . PRO A 1 191 ? 0.783 11.870 12.829 1.00 89.31 191 PRO A N 1
ATOM 1465 C CA . PRO A 1 191 ? 0.089 12.594 11.762 1.00 89.31 191 PRO A CA 1
ATOM 1466 C C . PRO A 1 191 ? -0.961 11.744 11.038 1.00 89.31 191 PRO A C 1
ATOM 1468 O O . PRO A 1 191 ? -2.076 12.207 10.812 1.00 89.31 191 PRO A O 1
ATOM 1471 N N . LEU A 1 192 ? -0.635 10.485 10.726 1.00 90.38 192 LEU A N 1
ATOM 1472 C CA . LEU A 1 192 ? -1.547 9.572 10.038 1.00 90.38 192 LEU A CA 1
ATOM 1473 C C . LEU A 1 192 ? -2.711 9.147 10.940 1.00 90.38 192 LEU A C 1
ATOM 1475 O O . LEU A 1 192 ? -3.839 9.031 10.471 1.00 90.38 192 LEU A O 1
ATOM 1479 N N . LEU A 1 193 ? -2.463 8.968 12.242 1.00 91.69 193 LEU A N 1
ATOM 1480 C CA . LEU A 1 193 ? -3.501 8.614 13.222 1.00 91.69 193 LEU A CA 1
ATOM 1481 C C . LEU A 1 193 ? -4.594 9.686 13.350 1.00 91.69 193 LEU A C 1
ATOM 1483 O O . LEU A 1 193 ? -5.729 9.387 13.727 1.00 91.69 193 LEU A O 1
ATOM 1487 N N . SER A 1 194 ? -4.255 10.935 13.038 1.00 91.12 194 SER A N 1
ATOM 1488 C CA . SER A 1 194 ? -5.182 12.068 13.103 1.00 91.12 194 SER A CA 1
ATOM 1489 C C . SER A 1 194 ? -6.092 12.175 11.876 1.00 91.12 194 SER A C 1
ATOM 1491 O O . SER A 1 194 ? -7.043 12.957 11.894 1.00 91.12 194 SER A O 1
ATOM 1493 N N . VAL A 1 195 ? -5.820 11.411 10.814 1.00 91.88 195 VAL A N 1
ATOM 1494 C CA . VAL A 1 195 ? -6.643 11.413 9.602 1.00 91.88 195 VAL A CA 1
ATOM 1495 C C . VAL A 1 195 ? -7.918 10.609 9.829 1.00 91.88 195 VAL A C 1
ATOM 1497 O O . VAL A 1 195 ? -7.889 9.551 10.448 1.00 91.88 195 VAL A O 1
ATOM 1500 N N . ASP A 1 196 ? -9.033 11.092 9.284 1.00 92.12 196 ASP A N 1
ATOM 1501 C CA . ASP A 1 196 ? -10.336 10.420 9.305 1.00 92.12 196 ASP A CA 1
ATOM 1502 C C . ASP A 1 196 ? -10.732 9.990 7.877 1.00 92.12 196 ASP A C 1
ATOM 1504 O O . ASP A 1 196 ? -11.492 10.694 7.199 1.00 92.12 196 ASP A O 1
ATOM 1508 N N . PRO A 1 197 ? -10.163 8.889 7.346 1.00 89.81 197 PRO A N 1
ATOM 1509 C CA . PRO A 1 197 ? -10.482 8.426 6.004 1.00 89.81 197 PRO A CA 1
ATOM 1510 C C . PRO A 1 197 ? -11.840 7.716 6.009 1.00 89.81 197 PRO A C 1
ATOM 1512 O O . PRO A 1 197 ? -11.961 6.535 6.333 1.00 89.81 197 PRO A O 1
ATOM 1515 N N . LEU A 1 198 ? -12.887 8.449 5.629 1.00 89.56 198 LEU A N 1
ATOM 1516 C CA . LEU A 1 198 ? -14.273 7.977 5.719 1.00 89.56 198 LEU A CA 1
ATOM 1517 C C . LEU A 1 198 ? -14.558 6.700 4.910 1.00 89.56 198 LEU A C 1
ATOM 1519 O O . LEU A 1 198 ? -15.453 5.944 5.278 1.00 89.56 198 LEU A O 1
ATOM 1523 N N . ALA A 1 199 ? -13.813 6.462 3.828 1.00 93.00 199 ALA A N 1
ATOM 1524 C CA . ALA A 1 199 ? -13.981 5.296 2.964 1.00 93.00 199 ALA A CA 1
ATOM 1525 C C . ALA A 1 199 ? -13.148 4.070 3.384 1.00 93.00 199 ALA A C 1
ATOM 1527 O O . ALA A 1 199 ? -13.380 2.988 2.847 1.00 93.00 199 ALA A O 1
ATOM 1528 N N . LEU A 1 200 ? -12.190 4.212 4.310 1.00 94.62 200 LEU A N 1
ATOM 1529 C CA . LEU A 1 200 ? -11.219 3.158 4.599 1.00 94.62 200 LEU A CA 1
ATOM 1530 C C . LEU A 1 200 ? -11.861 2.012 5.384 1.00 94.62 200 LEU A C 1
ATOM 1532 O O . LEU A 1 200 ? -12.290 2.186 6.523 1.00 94.62 200 LEU A O 1
ATOM 1536 N N . GLU A 1 201 ? -11.872 0.820 4.790 1.00 90.38 201 GLU A N 1
ATOM 1537 C CA . GLU A 1 201 ? -12.455 -0.382 5.391 1.00 90.38 201 GLU A CA 1
ATOM 1538 C C . GLU A 1 201 ? -11.400 -1.427 5.772 1.00 90.38 201 GLU A C 1
ATOM 1540 O O . GLU A 1 201 ? -11.655 -2.281 6.626 1.00 90.38 201 GLU A O 1
ATOM 1545 N N . ARG A 1 202 ? -10.224 -1.390 5.137 1.00 87.19 202 ARG A N 1
ATOM 1546 C CA . ARG A 1 202 ? -9.163 -2.391 5.288 1.00 87.19 202 ARG A CA 1
ATOM 1547 C C . ARG A 1 202 ? -7.819 -1.696 5.497 1.00 87.19 202 ARG A C 1
ATOM 1549 O O . ARG A 1 202 ? -7.403 -0.896 4.663 1.00 87.19 202 ARG A O 1
ATOM 1556 N N . LEU A 1 203 ? -7.143 -2.017 6.597 1.00 91.12 203 LEU A N 1
ATOM 1557 C CA . LEU A 1 203 ? -5.810 -1.508 6.918 1.00 91.12 203 LEU A CA 1
ATOM 1558 C C . LEU A 1 203 ? -4.883 -2.674 7.259 1.00 91.12 203 LEU A C 1
ATOM 1560 O O . LEU A 1 203 ? -5.203 -3.473 8.136 1.00 91.12 203 LEU A O 1
ATOM 1564 N N . SER A 1 204 ? -3.722 -2.747 6.612 1.00 88.62 204 SER A N 1
ATOM 1565 C CA . SER A 1 204 ? -2.667 -3.694 6.979 1.00 88.62 204 SER A CA 1
ATOM 1566 C C . SER A 1 204 ? -1.473 -2.982 7.603 1.00 88.62 204 SER A C 1
ATOM 1568 O O . SER A 1 204 ? -0.896 -2.068 7.017 1.00 88.62 204 SER A O 1
ATOM 1570 N N . LEU A 1 205 ? -1.107 -3.436 8.800 1.00 86.69 205 LEU A N 1
ATOM 1571 C CA . LEU A 1 205 ? 0.101 -3.096 9.554 1.00 86.69 205 LEU A CA 1
ATOM 1572 C C . LEU A 1 205 ? 0.886 -4.378 9.904 1.00 86.69 205 LEU A C 1
ATOM 1574 O O . LEU A 1 205 ? 1.572 -4.455 10.929 1.00 86.69 205 LEU A O 1
ATOM 1578 N N . ARG A 1 206 ? 0.736 -5.419 9.080 1.00 82.50 206 ARG A N 1
ATOM 1579 C CA . ARG A 1 206 ? 1.420 -6.705 9.230 1.00 82.50 206 ARG A CA 1
ATOM 1580 C C . ARG A 1 206 ? 2.931 -6.517 9.177 1.00 82.50 206 ARG A C 1
ATOM 1582 O O . ARG A 1 206 ? 3.420 -5.729 8.385 1.00 82.50 206 ARG A O 1
ATOM 1589 N N . ASP A 1 207 ? 3.680 -7.261 9.983 1.00 79.31 207 ASP A N 1
ATOM 1590 C CA . ASP A 1 207 ? 5.147 -7.251 10.005 1.00 79.31 207 ASP A CA 1
ATOM 1591 C C . ASP A 1 207 ? 5.762 -5.854 10.241 1.00 79.31 207 ASP A C 1
ATOM 1593 O O . ASP A 1 207 ? 6.942 -5.638 9.973 1.00 79.31 207 ASP A O 1
ATOM 1597 N N . CYS A 1 208 ? 4.991 -4.896 10.769 1.00 81.06 208 CYS A N 1
ATOM 1598 C CA . CYS A 1 208 ? 5.502 -3.567 11.082 1.00 81.06 208 CYS A CA 1
ATOM 1599 C C . CYS A 1 208 ? 6.435 -3.598 12.298 1.00 81.06 208 CYS A C 1
ATOM 1601 O O . CYS A 1 208 ? 5.996 -3.834 13.430 1.00 81.06 208 CYS A O 1
ATOM 1603 N N . GLU A 1 209 ? 7.720 -3.326 12.078 1.00 76.62 209 GLU A N 1
ATOM 1604 C CA . GLU A 1 209 ? 8.706 -3.200 13.150 1.00 76.62 209 GLU A CA 1
ATOM 1605 C C . GLU A 1 209 ? 8.443 -1.905 13.938 1.00 76.62 209 GLU A C 1
ATOM 1607 O O . GLU A 1 209 ? 8.203 -0.854 13.353 1.00 76.62 209 GLU A O 1
ATOM 1612 N N . GLY A 1 210 ? 8.454 -1.961 15.273 1.00 75.81 210 GLY A N 1
ATOM 1613 C CA . GLY A 1 210 ? 8.215 -0.785 16.124 1.00 75.81 210 GLY A CA 1
ATOM 1614 C C . GLY A 1 210 ? 6.746 -0.471 16.454 1.00 75.81 210 GLY A C 1
ATOM 1615 O O . GLY A 1 210 ? 6.500 0.363 17.329 1.00 75.81 210 GLY A O 1
ATOM 1616 N N . LEU A 1 211 ? 5.770 -1.192 15.880 1.00 77.12 211 LEU A N 1
ATOM 1617 C CA . LEU A 1 211 ? 4.368 -1.166 16.333 1.00 77.12 211 LEU A CA 1
ATOM 1618 C C . LEU A 1 211 ? 4.216 -1.909 17.676 1.00 77.12 211 LEU A C 1
ATOM 1620 O O . LEU A 1 211 ? 3.726 -3.031 17.755 1.00 77.12 211 LEU A O 1
ATOM 1624 N N . ARG A 1 212 ? 4.696 -1.267 18.745 1.00 75.62 212 ARG A N 1
ATOM 1625 C CA . ARG A 1 212 ? 4.622 -1.736 20.138 1.00 75.62 212 ARG A CA 1
ATOM 1626 C C . ARG A 1 212 ? 3.239 -1.485 20.740 1.00 75.62 212 ARG A C 1
ATOM 1628 O O . ARG A 1 212 ? 2.437 -0.756 20.168 1.00 75.62 212 ARG A O 1
ATOM 1635 N N . ALA A 1 213 ? 2.975 -2.037 21.926 1.00 72.00 213 ALA A N 1
ATOM 1636 C CA . ALA A 1 213 ? 1.635 -2.066 22.524 1.00 72.00 213 ALA A CA 1
ATOM 1637 C C . ALA A 1 213 ? 1.034 -0.663 22.725 1.00 72.00 213 ALA A C 1
ATOM 1639 O O . ALA A 1 213 ? -0.115 -0.430 22.373 1.00 72.00 213 ALA A O 1
ATOM 1640 N N . GLU A 1 214 ? 1.842 0.286 23.201 1.00 76.12 214 GLU A N 1
ATOM 1641 C CA . GLU A 1 214 ? 1.444 1.690 23.380 1.00 76.12 214 GLU A CA 1
ATOM 1642 C C . GLU A 1 214 ? 1.058 2.356 22.048 1.00 76.12 214 GLU A C 1
ATOM 1644 O O . GLU A 1 214 ? 0.085 3.103 21.970 1.00 76.12 214 GLU A O 1
ATOM 1649 N N . LEU A 1 215 ? 1.794 2.062 20.971 1.00 80.44 215 LEU A N 1
ATOM 1650 C CA . LEU A 1 215 ? 1.481 2.587 19.644 1.00 80.44 215 LEU A CA 1
ATOM 1651 C C . LEU A 1 215 ? 0.268 1.883 19.031 1.00 80.44 215 LEU A C 1
ATOM 1653 O O . LEU A 1 215 ? -0.542 2.525 18.371 1.00 80.44 215 LEU A O 1
ATOM 1657 N N . PHE A 1 216 ? 0.111 0.584 19.278 1.00 80.00 216 PHE A N 1
ATOM 1658 C CA . PHE A 1 216 ? -1.075 -0.158 18.870 1.00 80.00 216 PHE A CA 1
ATOM 1659 C C . PHE A 1 216 ? -2.339 0.383 19.549 1.00 80.00 216 PHE A C 1
ATOM 1661 O O . PHE A 1 216 ? -3.362 0.527 18.891 1.00 80.00 216 PHE A O 1
ATOM 1668 N N . GLU A 1 217 ? -2.270 0.759 20.827 1.00 80.25 217 GLU A N 1
ATOM 1669 C CA . GLU A 1 217 ? -3.377 1.416 21.529 1.00 80.25 217 GLU A CA 1
ATOM 1670 C C . GLU A 1 217 ? -3.736 2.769 20.907 1.00 80.25 217 GLU A C 1
ATOM 1672 O O . GLU A 1 217 ? -4.917 3.045 20.670 1.00 80.25 217 GLU A O 1
ATOM 1677 N N . LYS A 1 218 ? -2.731 3.577 20.547 1.00 86.31 218 LYS A N 1
ATOM 1678 C CA . LYS A 1 218 ? -2.966 4.799 19.769 1.00 86.31 218 LYS A CA 1
ATOM 1679 C C . LYS A 1 218 ? -3.649 4.492 18.434 1.00 86.31 218 LYS A C 1
ATOM 1681 O O . LYS A 1 218 ? -4.627 5.148 18.104 1.00 86.31 218 LYS A O 1
ATOM 1686 N N . VAL A 1 219 ? -3.184 3.488 17.683 1.00 87.56 219 VAL A N 1
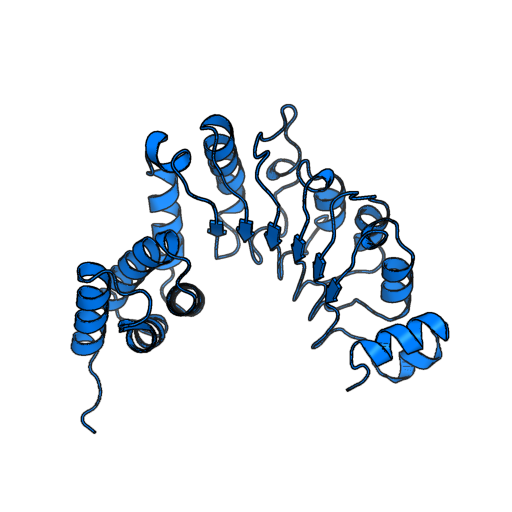ATOM 1687 C CA . VAL A 1 219 ? -3.811 3.064 16.416 1.00 87.56 219 VAL A CA 1
ATOM 1688 C C . VAL A 1 219 ? -5.262 2.649 16.645 1.00 87.56 219 VAL A C 1
ATOM 1690 O O . VAL A 1 219 ? -6.143 3.177 15.979 1.00 87.56 219 VAL A O 1
ATOM 1693 N N . ALA A 1 220 ? -5.528 1.770 17.611 1.00 82.88 220 ALA A N 1
ATOM 1694 C CA . ALA A 1 220 ? -6.855 1.220 17.889 1.00 82.88 220 ALA A CA 1
ATOM 1695 C C . ALA A 1 220 ? -7.887 2.280 18.310 1.00 82.88 220 ALA A C 1
ATOM 1697 O O . ALA A 1 220 ? -9.086 2.078 18.133 1.00 82.88 220 ALA A O 1
ATOM 1698 N N . THR A 1 221 ? -7.427 3.402 18.865 1.00 85.75 221 THR A N 1
ATOM 1699 C CA . THR A 1 221 ? -8.274 4.520 19.313 1.00 85.75 221 THR A CA 1
ATOM 1700 C C . THR A 1 221 ? -8.255 5.720 18.361 1.00 85.75 221 THR A C 1
ATOM 1702 O O . THR A 1 221 ? -8.957 6.705 18.591 1.00 85.75 221 THR A O 1
ATOM 1705 N N . SER A 1 222 ? -7.468 5.647 17.285 1.00 91.19 222 SER A N 1
ATOM 1706 C CA . SER A 1 222 ? -7.280 6.740 16.332 1.00 91.19 222 SER A CA 1
ATOM 1707 C C . SER A 1 222 ? -8.470 6.933 15.389 1.00 91.19 222 SER A C 1
ATOM 1709 O O . SER A 1 222 ? -9.283 6.031 15.174 1.00 91.19 222 SER A O 1
ATOM 1711 N N . ALA A 1 223 ? -8.549 8.116 14.770 1.00 91.94 223 ALA A N 1
ATOM 1712 C CA . ALA A 1 223 ? -9.530 8.381 13.719 1.00 91.94 223 ALA A CA 1
ATOM 1713 C C . ALA A 1 223 ? -9.287 7.502 12.479 1.00 91.94 223 ALA A C 1
ATOM 1715 O O . ALA A 1 223 ? -10.250 7.082 11.838 1.00 91.94 223 ALA A O 1
ATOM 1716 N N . LEU A 1 224 ? -8.023 7.143 12.220 1.00 91.75 224 LEU A N 1
ATOM 1717 C CA . LEU A 1 224 ? -7.594 6.345 11.072 1.00 91.75 224 LEU A CA 1
ATOM 1718 C C . LEU A 1 224 ? -8.359 5.023 10.941 1.00 91.75 224 LEU A C 1
ATOM 1720 O O . LEU A 1 224 ? -8.687 4.607 9.834 1.00 91.75 224 LEU A O 1
ATOM 1724 N N . VAL A 1 225 ? -8.641 4.360 12.066 1.00 89.31 225 VAL A N 1
ATOM 1725 C CA . VAL A 1 225 ? -9.269 3.029 12.078 1.00 89.31 225 VAL A CA 1
ATOM 1726 C C . VAL A 1 225 ? -10.771 3.057 12.350 1.00 89.31 225 VAL A C 1
ATOM 1728 O O . VAL A 1 225 ? -11.385 1.999 12.449 1.00 89.31 225 VAL A O 1
ATOM 1731 N N . ARG A 1 226 ? -11.394 4.240 12.458 1.00 87.50 226 ARG A N 1
ATOM 1732 C CA . ARG A 1 226 ? -12.796 4.374 12.893 1.00 87.50 226 ARG A CA 1
ATOM 1733 C C . ARG A 1 226 ? -13.778 3.550 12.051 1.00 87.50 226 ARG A C 1
ATOM 1735 O O . ARG A 1 226 ? -14.709 2.975 12.606 1.00 87.50 226 ARG A O 1
ATOM 1742 N N . ASN A 1 227 ? -13.570 3.505 10.735 1.00 85.94 227 ASN A N 1
ATOM 1743 C CA . ASN A 1 227 ? -14.424 2.775 9.790 1.00 85.94 227 ASN A CA 1
ATOM 1744 C C . ASN A 1 227 ? -13.800 1.451 9.309 1.00 85.94 227 ASN A C 1
ATOM 1746 O O . ASN A 1 227 ? -14.402 0.739 8.502 1.00 85.94 227 ASN A O 1
ATOM 1750 N N . VAL A 1 228 ? -12.614 1.098 9.820 1.00 87.25 228 VAL A N 1
ATOM 1751 C CA . VAL A 1 228 ? -11.885 -0.103 9.410 1.00 87.25 228 VAL A CA 1
ATOM 1752 C C . VAL A 1 228 ? -12.593 -1.343 9.954 1.00 87.25 228 VAL A C 1
ATOM 1754 O O . VAL A 1 228 ? -12.734 -1.538 11.158 1.00 87.25 228 VAL A O 1
ATOM 1757 N N . LYS A 1 229 ? -13.023 -2.212 9.039 1.00 85.19 229 LYS A N 1
ATOM 1758 C CA . LYS A 1 229 ? -13.659 -3.508 9.321 1.00 85.19 229 LYS A CA 1
ATOM 1759 C C . LYS A 1 229 ? -12.635 -4.634 9.417 1.00 85.19 229 LYS A C 1
ATOM 1761 O O . LYS A 1 229 ? -12.905 -5.659 10.039 1.00 85.19 229 LYS A O 1
ATOM 1766 N N . TRP A 1 230 ? -11.481 -4.465 8.774 1.00 80.06 230 TRP A N 1
ATOM 1767 C CA . TRP A 1 230 ? -10.402 -5.443 8.774 1.00 80.06 230 TRP A CA 1
ATOM 1768 C C . TRP A 1 230 ? -9.063 -4.761 9.040 1.00 80.06 230 TRP A C 1
ATOM 1770 O O . TRP A 1 230 ? -8.572 -3.997 8.209 1.00 80.06 230 TRP A O 1
ATOM 1780 N N . LEU A 1 231 ? -8.491 -5.048 10.207 1.00 83.81 231 LEU A N 1
ATOM 1781 C CA . LEU A 1 231 ? -7.174 -4.581 10.618 1.00 83.81 231 LEU A CA 1
ATOM 1782 C C . LEU A 1 231 ? -6.221 -5.777 10.669 1.00 83.81 231 LEU A C 1
ATOM 1784 O O . LEU A 1 231 ? -6.349 -6.635 11.543 1.00 83.81 231 LEU A O 1
ATOM 1788 N N . ASP A 1 232 ? -5.275 -5.836 9.736 1.00 79.06 232 ASP A N 1
ATOM 1789 C CA . ASP A 1 232 ? -4.256 -6.881 9.702 1.00 79.06 232 ASP A CA 1
ATOM 1790 C C . ASP A 1 232 ? -3.032 -6.454 10.487 1.00 79.06 232 ASP A C 1
ATOM 1792 O O . ASP A 1 232 ? -2.184 -5.694 10.025 1.00 79.06 232 ASP A O 1
ATOM 1796 N N . VAL A 1 233 ? -2.965 -6.960 11.707 1.00 72.62 233 VAL A N 1
ATOM 1797 C CA . VAL A 1 233 ? -1.779 -6.934 12.543 1.00 72.62 233 VAL A CA 1
ATOM 1798 C C . VAL A 1 233 ? -1.376 -8.388 12.740 1.00 72.62 233 VAL A C 1
ATOM 1800 O O . VAL A 1 233 ? -2.075 -9.152 13.399 1.00 72.62 233 VAL A O 1
ATOM 1803 N N . GLY A 1 234 ? -0.239 -8.798 12.187 1.00 65.69 234 GLY A N 1
ATOM 1804 C CA . GLY A 1 234 ? 0.315 -10.143 12.358 1.00 65.69 234 GLY A CA 1
ATOM 1805 C C . GLY A 1 234 ? 1.793 -10.191 11.975 1.00 65.69 234 GLY A C 1
ATOM 1806 O O . GLY A 1 234 ? 2.306 -9.230 11.413 1.00 65.69 234 GLY A O 1
ATOM 1807 N N . GLY A 1 235 ? 2.485 -11.297 12.263 1.00 65.50 235 GLY A N 1
ATOM 1808 C CA . GLY A 1 235 ? 3.880 -11.502 11.845 1.00 65.50 235 GLY A CA 1
ATOM 1809 C C . GLY A 1 235 ? 4.932 -11.098 12.892 1.00 65.50 235 GLY A C 1
ATOM 1810 O O . GLY A 1 235 ? 4.769 -11.411 14.069 1.00 65.50 235 GLY A O 1
ATOM 1811 N N . ARG A 1 236 ? 6.036 -10.467 12.468 1.00 56.44 236 ARG A N 1
ATOM 1812 C CA . ARG A 1 236 ? 7.198 -10.043 13.287 1.00 56.44 236 ARG A CA 1
ATOM 1813 C C . ARG A 1 236 ? 7.016 -8.718 14.027 1.00 56.44 236 ARG A C 1
ATOM 1815 O O . ARG A 1 236 ? 7.969 -8.203 14.606 1.00 56.44 236 ARG A O 1
ATOM 1822 N N . THR A 1 237 ? 5.822 -8.148 13.998 1.00 56.06 237 THR A N 1
ATOM 1823 C CA . THR A 1 237 ? 5.498 -6.925 14.726 1.00 56.06 237 THR A CA 1
ATOM 1824 C C . THR A 1 237 ? 5.879 -7.054 16.212 1.00 56.06 237 THR A C 1
ATOM 1826 O O . THR A 1 237 ? 5.462 -7.997 16.884 1.00 56.06 237 THR A O 1
ATOM 1829 N N . ASP A 1 238 ? 6.710 -6.124 16.706 1.00 51.66 238 ASP A N 1
ATOM 1830 C CA . ASP A 1 238 ? 7.431 -6.170 17.998 1.00 51.66 238 ASP A CA 1
ATOM 1831 C C . ASP A 1 238 ? 6.509 -5.944 19.215 1.00 51.66 238 ASP A C 1
ATOM 1833 O O . ASP A 1 238 ? 6.645 -4.990 19.982 1.00 51.66 238 ASP A O 1
ATOM 1837 N N . LEU A 1 239 ? 5.539 -6.840 19.395 1.00 52.75 239 LEU A N 1
ATOM 1838 C CA . LEU A 1 239 ? 4.699 -6.948 20.583 1.00 52.75 239 LEU A CA 1
ATOM 1839 C C . LEU A 1 239 ? 5.171 -8.159 21.382 1.00 52.75 239 LEU A C 1
ATOM 1841 O O . LEU A 1 239 ? 4.534 -9.214 21.400 1.00 52.75 239 LEU A O 1
ATOM 1845 N N . ARG A 1 240 ? 6.330 -8.027 22.033 1.00 49.12 240 ARG A N 1
ATOM 1846 C CA . ARG A 1 240 ? 6.794 -9.044 22.983 1.00 49.12 240 ARG A CA 1
ATOM 1847 C C . ARG A 1 240 ? 5.701 -9.268 24.038 1.00 49.12 240 ARG A C 1
ATOM 1849 O O . ARG A 1 240 ? 5.109 -8.306 24.539 1.00 49.12 240 ARG A O 1
ATOM 1856 N N . GLY A 1 241 ? 5.383 -10.536 24.320 1.00 44.06 241 GLY A N 1
ATOM 1857 C CA . GLY A 1 241 ? 4.212 -10.946 25.112 1.00 44.06 241 GLY A CA 1
ATOM 1858 C C . GLY A 1 241 ? 4.165 -10.408 26.551 1.00 44.06 241 GLY A C 1
ATOM 1859 O O . GLY A 1 241 ? 3.103 -10.379 27.165 1.00 44.06 241 GLY A O 1
ATOM 1860 N N . ASP A 1 242 ? 5.283 -9.912 27.073 1.00 48.00 242 ASP A N 1
ATOM 1861 C CA . ASP A 1 242 ? 5.407 -9.185 28.340 1.00 48.00 242 ASP A CA 1
ATOM 1862 C C . ASP A 1 242 ? 4.778 -7.777 28.313 1.00 48.00 242 ASP A C 1
ATOM 1864 O O . ASP A 1 242 ? 4.438 -7.231 29.366 1.00 48.00 242 ASP A O 1
ATOM 1868 N N . THR A 1 243 ? 4.538 -7.216 27.126 1.00 48.19 243 THR A N 1
ATOM 1869 C CA . THR A 1 243 ? 3.937 -5.883 26.935 1.00 48.19 243 THR A CA 1
ATOM 1870 C C . THR A 1 243 ? 2.404 -5.910 26.891 1.00 48.19 243 THR A C 1
ATOM 1872 O O . THR A 1 243 ? 1.767 -4.900 27.181 1.00 48.19 243 THR A O 1
ATOM 1875 N N . ILE A 1 244 ? 1.792 -7.065 26.597 1.00 48.69 244 ILE A N 1
ATOM 1876 C CA . ILE A 1 244 ? 0.323 -7.234 26.538 1.00 48.69 244 ILE A CA 1
ATOM 1877 C C . ILE A 1 244 ? -0.319 -6.983 27.912 1.00 48.69 244 ILE A C 1
ATOM 1879 O O . ILE A 1 244 ? -1.420 -6.460 28.008 1.00 48.69 244 ILE A O 1
ATOM 1883 N N . ASN A 1 245 ? 0.403 -7.256 29.000 1.00 45.69 245 ASN A N 1
ATOM 1884 C CA . ASN A 1 245 ? -0.090 -7.028 30.362 1.00 45.69 245 ASN A CA 1
ATOM 1885 C C . ASN A 1 245 ? -0.166 -5.541 30.764 1.00 45.69 245 ASN A C 1
ATOM 1887 O O . ASN A 1 245 ? -0.577 -5.241 31.883 1.00 45.69 245 ASN A O 1
ATOM 1891 N N . ARG A 1 246 ? 0.272 -4.614 29.898 1.00 49.97 246 ARG A N 1
ATOM 1892 C CA . ARG A 1 246 ? 0.254 -3.162 30.145 1.00 49.97 246 ARG A CA 1
ATOM 1893 C C . ARG A 1 246 ? -0.803 -2.408 29.337 1.00 49.97 246 ARG A C 1
ATOM 1895 O O . ARG A 1 246 ? -0.941 -1.208 29.540 1.00 49.97 246 ARG A O 1
ATOM 1902 N N . VAL A 1 247 ? -1.536 -3.087 28.457 1.00 55.69 247 VAL A N 1
ATOM 1903 C CA . VAL A 1 247 ? -2.635 -2.498 27.677 1.00 55.69 247 VAL A CA 1
ATOM 1904 C C . VAL A 1 247 ? -3.987 -2.870 28.275 1.00 55.69 247 VAL A C 1
ATOM 1906 O O . VAL A 1 247 ? -4.114 -3.842 29.022 1.00 55.69 247 VAL A O 1
ATOM 1909 N N . SER A 1 248 ? -5.008 -2.067 27.972 1.00 60.03 248 SER A N 1
ATOM 1910 C CA . SER A 1 248 ? -6.363 -2.295 28.476 1.00 60.03 248 SER A CA 1
ATOM 1911 C C . SER A 1 248 ? -6.893 -3.691 28.108 1.00 60.03 248 SER A C 1
ATOM 1913 O O . SER A 1 248 ? -6.496 -4.303 27.109 1.00 60.03 248 SER A O 1
ATOM 1915 N N . SER A 1 249 ? -7.821 -4.214 28.916 1.00 67.06 249 SER A N 1
ATOM 1916 C CA . SER A 1 249 ? -8.433 -5.531 28.684 1.00 67.06 249 SER A CA 1
ATOM 1917 C C . SER A 1 249 ? -9.130 -5.615 27.324 1.00 67.06 249 SER A C 1
ATOM 1919 O O . SER A 1 249 ? -8.996 -6.615 26.630 1.00 67.06 249 SER A O 1
ATOM 1921 N N . GLN A 1 250 ? -9.783 -4.531 26.898 1.00 65.44 250 GLN A N 1
ATOM 1922 C CA . GLN A 1 250 ? -10.438 -4.430 25.594 1.00 65.44 250 GLN A CA 1
ATOM 1923 C C . GLN A 1 250 ? -9.456 -4.629 24.428 1.00 65.44 250 GLN A C 1
ATOM 1925 O O . GLN A 1 250 ? -9.761 -5.334 23.468 1.00 65.44 250 GLN A O 1
ATOM 1930 N N . ILE A 1 251 ? -8.265 -4.037 24.525 1.00 61.66 251 ILE A N 1
ATOM 1931 C CA . ILE A 1 251 ? -7.212 -4.164 23.512 1.00 61.66 251 ILE A CA 1
ATOM 1932 C C . ILE A 1 251 ? -6.606 -5.563 23.554 1.00 61.66 251 ILE A C 1
ATOM 1934 O O . ILE A 1 251 ? -6.426 -6.188 22.514 1.00 61.66 251 ILE A O 1
ATOM 1938 N N . THR A 1 252 ? -6.373 -6.094 24.753 1.00 64.75 252 THR A N 1
ATOM 1939 C CA . THR A 1 252 ? -5.880 -7.462 24.946 1.00 64.75 252 THR A CA 1
ATOM 1940 C C . THR A 1 252 ? -6.808 -8.499 24.304 1.00 64.75 252 THR A C 1
ATOM 1942 O O . THR A 1 252 ? -6.337 -9.434 23.655 1.00 64.75 252 THR A O 1
ATOM 1945 N N . ASP A 1 253 ? -8.123 -8.330 24.438 1.00 66.31 253 ASP A N 1
ATOM 1946 C CA . ASP A 1 253 ? -9.113 -9.244 23.865 1.00 66.31 253 ASP A CA 1
ATOM 1947 C C . ASP A 1 253 ? -9.202 -9.117 22.336 1.00 66.31 253 ASP A C 1
ATOM 1949 O O . ASP A 1 253 ? -9.272 -10.133 21.643 1.00 66.31 253 ASP A O 1
ATOM 1953 N N . ALA A 1 254 ? -9.107 -7.897 21.794 1.00 61.59 254 ALA A N 1
ATOM 1954 C CA . ALA A 1 254 ? -9.021 -7.671 20.350 1.00 61.59 254 ALA A CA 1
ATOM 1955 C C . ALA A 1 254 ? -7.746 -8.290 19.745 1.00 61.59 254 ALA A C 1
ATOM 1957 O O . ALA A 1 254 ? -7.804 -8.947 18.705 1.00 61.59 254 ALA A O 1
ATOM 1958 N N . MET A 1 255 ? -6.606 -8.153 20.429 1.00 61.56 255 MET A N 1
ATOM 1959 C CA . MET A 1 255 ? -5.344 -8.783 20.031 1.00 61.56 255 MET A CA 1
ATOM 1960 C C . MET A 1 255 ? -5.463 -10.313 20.037 1.00 61.56 255 MET A C 1
ATOM 1962 O O . MET A 1 255 ? -5.087 -10.970 19.068 1.00 61.56 255 MET A O 1
ATOM 1966 N N . ARG A 1 256 ? -6.051 -10.899 21.088 1.00 67.94 256 ARG A N 1
ATOM 1967 C CA . ARG A 1 256 ? -6.285 -12.352 21.164 1.00 67.94 256 ARG A CA 1
ATOM 1968 C C . ARG A 1 256 ? -7.214 -12.860 20.071 1.00 67.94 256 ARG A C 1
ATOM 1970 O O . ARG A 1 256 ? -6.919 -13.888 19.467 1.00 67.94 256 ARG A O 1
ATOM 1977 N N . ALA A 1 257 ? -8.294 -12.139 19.776 1.00 62.09 257 ALA A N 1
ATOM 1978 C CA . ALA A 1 257 ? -9.202 -12.475 18.680 1.00 62.09 257 ALA A CA 1
ATOM 1979 C C . ALA A 1 257 ? -8.499 -12.452 17.309 1.00 62.09 257 ALA A C 1
ATOM 1981 O O . ALA A 1 257 ? -8.833 -13.250 16.436 1.00 62.09 257 ALA A O 1
ATOM 1982 N N . ALA A 1 258 ? -7.483 -11.600 17.144 1.00 52.91 258 ALA A N 1
ATOM 1983 C CA . ALA A 1 258 ? -6.622 -11.557 15.964 1.00 52.91 258 ALA A CA 1
ATOM 1984 C C . ALA A 1 258 ? -5.512 -12.637 15.953 1.00 52.91 258 ALA A C 1
ATOM 1986 O O . ALA A 1 258 ? -4.704 -12.675 15.027 1.00 52.91 258 ALA A O 1
ATOM 1987 N N . GLY A 1 259 ? -5.456 -13.522 16.960 1.00 54.06 259 GLY A N 1
ATOM 1988 C CA . GLY A 1 259 ? -4.495 -14.628 17.039 1.00 54.06 259 GLY A CA 1
ATOM 1989 C C . GLY A 1 259 ? -3.181 -14.307 17.764 1.00 54.06 259 GLY A C 1
ATOM 1990 O O . GLY A 1 259 ? -2.145 -14.860 17.389 1.00 54.06 259 GLY A O 1
ATOM 1991 N N . TRP A 1 260 ? -3.214 -13.425 18.774 1.00 61.91 260 TRP A N 1
ATOM 1992 C CA . TRP A 1 260 ? -2.035 -12.974 19.532 1.00 61.91 260 TRP A CA 1
ATOM 1993 C C . TRP A 1 260 ? -2.062 -13.294 21.044 1.00 61.91 260 TRP A C 1
ATOM 1995 O O . TRP A 1 260 ? -3.134 -13.298 21.650 1.00 61.91 260 TRP A O 1
ATOM 2005 N N . PRO A 1 261 ? -0.886 -13.417 21.701 1.00 58.25 261 PRO A N 1
ATOM 2006 C CA . PRO A 1 261 ? 0.387 -13.765 21.069 1.00 58.25 261 PRO A CA 1
ATOM 2007 C C . PRO A 1 261 ? 0.287 -15.186 20.486 1.00 58.25 261 PRO A C 1
ATOM 2009 O O . PRO A 1 261 ? -0.556 -15.969 20.923 1.00 58.25 261 PRO A O 1
ATOM 2012 N N . ARG A 1 262 ? 1.116 -15.503 19.488 1.00 50.50 262 ARG A N 1
ATOM 2013 C CA . ARG A 1 262 ? 1.265 -16.893 19.031 1.00 50.50 262 ARG A CA 1
ATOM 2014 C C . ARG A 1 262 ? 2.027 -17.728 20.050 1.00 50.50 262 ARG A C 1
ATOM 2016 O O . ARG A 1 262 ? 2.964 -17.172 20.666 1.00 50.50 262 ARG A O 1
#

Sequence (262 aa):
MEPVTLEDDLAEVRKAIKKDHEYAAADAITRLGTSRDDAALEMLLNAFEWARMRSCEPAKTALVASPHPDVSVRIEASLLELPDSELGQGLEELCLLDQYRVSGYAAAMLRRFGANGGKLRRLELPGCFGNLAPNTWNFDGGMDLPSLREVVLDGAATGDFFATLAHAWFLPQLTELSLASTYVFADRLDPLLSVDPLALERLSLRDCEGLRAELFEKVATSALVRNVKWLDVGGRTDLRGDTINRVSSQITDAMRAAGWPR